Protein AF-A0A7C7KJ56-F1 (afdb_monomer)

Secondary structure (DSSP, 8-state):
-HHHHHHTT-------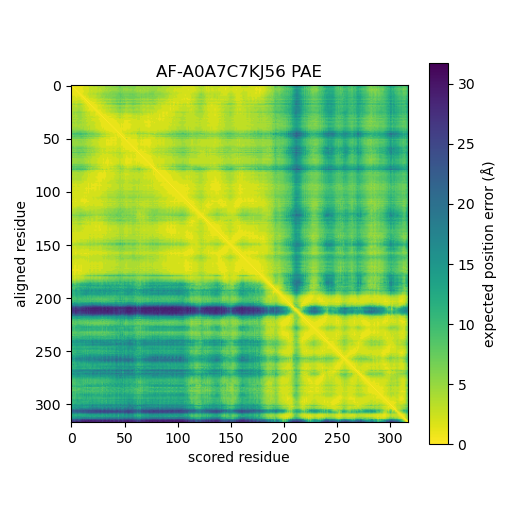-TTHHHHHTT---HHHHHHHHHHHHHHTSTT-S-S-HHHHHHTT-S-TTTHHHHHHHH--S-SS-HHHHHHHHTHHHHHHHHHHHHHHTT-S-EEEESBSSPPPPTTSPP--B-THHHHHHT--EEEEEEEEETTEEEEEEEE-STT-HHHHHHHHHHHHHT-------TTSPPPBTTBPPPPEEEEEEEEE--STT-SSPEEEEEEEEEETTTTEEEEEEEEESS-GGGEEEEEEEEE-TTS-EEEEEEEE-TT-SEEEEEEE--HHHHHHHHHT--EEEEEESS-TT-S--EE------

Sequence (317 aa):
AIEKMVELGADTITIEIPNLQNLISGSGVIGHEFKWDLIDYLAAVPDAPVSSLEEMLELGLIHEALTPGMRRRNAPESRDTDAYATALAKREPLRNAVVSVIEENQVDALIYPTMREPPSIIGQPQRGSNCSLSANTGLPALSIPAGWTGGLPIGLELLGRSLDDARLVALGYAYEQATDHRRTPVSAPPLLSGRAAKPITFTVRTTTDGAPRSTVRARARVRFTYNSLTGTLAYNIRVSGVRADDVFAIVLSTNDEEGRPYIERRLSGPSISSAQGTLTLDTDERERLESGEFYLELMTRNHPFGTGKNQVLPVRR

Mean predicted aligned error: 7.48 Å

Nearest PDB structures (foldseek):
  1o9n-assembly1_B  TM=7.339E-01  e=2.744E-04  Bradyrhizobium japonicum
  1o9q-assembly1_A  TM=7.059E-01  e=2.453E-04  Bradyrhizobium japonicum
  1ocm-assembly1_A  TM=6.980E-01  e=2.594E-04  Bradyrhizobium japonicum
  1obj-assembly1_B  TM=6.829E-01  e=5.087E-04  Bradyrhizobium japonicum
  1obl-assembly1_B  TM=6.501E-01  e=4.299E-04  Bradyrhizobium japonicum

Solvent-accessible surface area (backbone atoms only — not comparable to full-atom values): 18083 Å² total; per-residue (Å²): 99,69,70,59,44,42,75,76,70,47,87,85,80,93,83,82,67,85,66,48,70,64,36,55,58,65,22,71,53,62,57,54,45,50,40,56,56,47,28,56,51,30,73,72,38,85,87,49,95,57,62,39,63,63,55,36,56,74,71,59,74,51,59,76,92,48,38,70,60,51,51,56,26,55,61,63,91,56,78,83,39,74,68,47,55,53,12,55,64,31,23,56,61,37,29,48,54,56,51,49,55,35,58,78,67,71,52,84,58,50,76,46,55,39,43,74,45,75,89,52,60,91,94,51,80,78,60,48,70,47,62,63,56,39,66,44,41,68,30,43,66,46,76,41,67,57,30,70,56,96,93,38,79,38,40,33,24,40,37,36,53,76,87,35,54,68,58,52,51,52,54,49,46,56,53,49,76,76,47,79,48,75,74,81,53,69,65,63,65,75,61,57,92,88,33,78,76,72,65,47,72,49,72,46,63,30,52,36,81,31,61,94,94,49,91,47,49,21,35,40,41,36,41,36,38,37,28,60,68,73,32,33,42,33,40,40,41,42,49,43,55,62,59,39,86,42,29,50,31,35,32,38,26,34,58,50,99,87,65,51,76,46,78,76,42,77,74,40,55,62,48,55,42,61,46,72,53,71,43,77,45,55,71,69,56,43,52,35,32,74,73,38,54,26,25,36,31,53,20,24,75,89,35,72,83,37,79,18,76,29,68,41,53,85,72,85,126

Structure (mmCIF, N/CA/C/O backbone):
data_AF-A0A7C7KJ56-F1
#
_entry.id   AF-A0A7C7KJ56-F1
#
loop_
_atom_site.group_PDB
_atom_site.id
_atom_site.type_symbol
_atom_site.label_atom_id
_atom_site.label_alt_id
_atom_site.label_comp_id
_atom_site.label_asym_id
_atom_site.label_entity_id
_atom_site.label_seq_id
_atom_site.pdbx_PDB_ins_code
_atom_site.Cartn_x
_atom_site.Cartn_y
_atom_site.Cartn_z
_atom_site.occupancy
_atom_site.B_iso_or_equiv
_atom_site.auth_seq_id
_atom_site.auth_comp_id
_atom_site.auth_asym_id
_atom_site.auth_atom_id
_atom_site.pdbx_PDB_model_num
ATOM 1 N N . ALA A 1 1 ? -5.824 5.337 16.048 1.00 92.75 1 ALA A N 1
ATOM 2 C CA . ALA A 1 1 ? -4.591 4.592 16.382 1.00 92.75 1 ALA A CA 1
ATOM 3 C C . ALA A 1 1 ? -4.112 4.908 17.799 1.00 92.75 1 ALA A C 1
ATOM 5 O O . ALA A 1 1 ? -4.248 4.041 18.646 1.00 92.75 1 ALA A O 1
ATOM 6 N N . ILE A 1 2 ? -3.638 6.131 18.081 1.00 95.12 2 ILE A N 1
ATOM 7 C CA . ILE A 1 2 ? -3.135 6.538 19.414 1.00 95.12 2 ILE A CA 1
ATOM 8 C C . ILE A 1 2 ? -4.159 6.271 20.524 1.00 95.12 2 ILE A C 1
ATOM 10 O O . ILE A 1 2 ? -3.846 5.570 21.476 1.00 95.12 2 ILE A O 1
ATOM 14 N N . GLU A 1 3 ? -5.402 6.733 20.355 1.00 96.12 3 GLU A N 1
ATOM 15 C CA . GLU A 1 3 ? -6.494 6.476 21.312 1.00 96.12 3 GLU A CA 1
ATOM 16 C C . GLU A 1 3 ? -6.645 4.983 21.627 1.00 96.12 3 GLU A C 1
ATOM 18 O O . GLU A 1 3 ? -6.757 4.597 22.785 1.00 96.12 3 GLU A O 1
ATOM 23 N N . LYS A 1 4 ? -6.542 4.125 20.604 1.00 96.38 4 LYS A N 1
ATOM 24 C CA . LYS A 1 4 ? -6.652 2.679 20.786 1.00 96.38 4 LYS A CA 1
ATOM 25 C C . LYS A 1 4 ? -5.484 2.089 21.573 1.00 96.38 4 LYS A C 1
ATOM 27 O O . LYS A 1 4 ? -5.683 1.163 22.345 1.00 96.38 4 LYS A O 1
ATOM 32 N N . MET A 1 5 ? -4.274 2.613 21.389 1.00 96.81 5 MET A N 1
ATOM 33 C CA . MET A 1 5 ? -3.109 2.202 22.179 1.00 96.81 5 MET A CA 1
ATOM 34 C C . MET A 1 5 ? -3.277 2.603 23.649 1.00 96.81 5 MET A C 1
ATOM 36 O O . MET A 1 5 ? -2.994 1.794 24.529 1.00 96.81 5 MET A O 1
ATOM 40 N N . VAL A 1 6 ? -3.814 3.798 23.912 1.00 97.56 6 VAL A N 1
ATOM 41 C CA . VAL A 1 6 ? -4.122 4.265 25.273 1.00 97.56 6 VAL A CA 1
ATOM 42 C C . VAL A 1 6 ? -5.198 3.402 25.935 1.00 97.56 6 VAL A C 1
ATOM 44 O O . VAL A 1 6 ? -5.033 2.994 27.080 1.00 97.56 6 VAL A O 1
ATOM 47 N N . GLU A 1 7 ? -6.259 3.031 25.212 1.00 97.88 7 GLU A N 1
ATOM 48 C CA . GLU A 1 7 ? -7.274 2.083 25.707 1.00 97.88 7 GLU A CA 1
ATOM 49 C C . GLU A 1 7 ? -6.682 0.724 26.117 1.00 97.88 7 GLU A C 1
ATOM 51 O O . GLU A 1 7 ? -7.200 0.074 27.024 1.00 97.88 7 GLU A O 1
ATOM 56 N N . LEU A 1 8 ? -5.608 0.285 25.453 1.00 97.19 8 LEU A N 1
ATOM 57 C CA . LEU A 1 8 ? -4.897 -0.961 25.762 1.00 97.19 8 LEU A CA 1
ATOM 58 C C . LEU A 1 8 ? -3.889 -0.815 26.910 1.00 97.19 8 LEU A C 1
ATOM 60 O O . LEU A 1 8 ? -3.249 -1.799 27.279 1.00 97.19 8 LEU A O 1
ATOM 64 N N . GLY A 1 9 ? -3.764 0.384 27.484 1.00 97.44 9 GLY A N 1
ATOM 65 C CA . GLY A 1 9 ? -2.911 0.669 28.634 1.00 97.44 9 GLY A CA 1
ATOM 66 C C . GLY A 1 9 ? -1.545 1.261 28.295 1.00 97.44 9 GLY A C 1
ATOM 67 O O . GLY A 1 9 ? -0.679 1.267 29.164 1.00 97.44 9 GLY A O 1
ATOM 68 N N . ALA A 1 10 ? -1.322 1.736 27.065 1.00 97.31 10 ALA A N 1
ATOM 69 C CA . ALA A 1 10 ? -0.106 2.476 26.737 1.00 97.31 10 ALA A CA 1
ATOM 70 C C . ALA A 1 10 ? -0.204 3.940 27.192 1.00 97.31 10 ALA A C 1
ATOM 72 O O . ALA A 1 10 ? -1.209 4.607 26.952 1.00 97.31 10 ALA A O 1
ATOM 73 N N . ASP A 1 11 ? 0.877 4.468 27.759 1.00 97.19 11 ASP A N 1
ATOM 74 C CA . ASP A 1 11 ? 1.052 5.909 27.916 1.00 97.19 11 ASP A CA 1
ATOM 75 C C . ASP A 1 11 ? 1.567 6.524 26.610 1.00 97.19 11 ASP A C 1
ATOM 77 O O . ASP A 1 11 ? 2.312 5.899 25.850 1.00 97.19 11 ASP A O 1
ATOM 81 N N . THR A 1 12 ? 1.179 7.770 26.334 1.00 95.94 12 THR A N 1
ATOM 82 C CA . THR A 1 12 ? 1.604 8.470 25.116 1.00 95.94 12 THR A CA 1
ATOM 83 C C . THR A 1 12 ? 2.002 9.899 25.413 1.00 95.94 12 THR A C 1
ATOM 85 O O . THR A 1 12 ? 1.287 10.623 26.105 1.00 95.94 12 THR A O 1
ATOM 88 N N . ILE A 1 13 ? 3.102 10.326 24.806 1.00 97.19 13 ILE A N 1
ATOM 89 C CA . ILE A 1 13 ? 3.587 11.701 24.835 1.00 97.19 13 ILE A CA 1
ATOM 90 C C . ILE A 1 13 ? 3.910 12.149 23.411 1.00 97.19 13 ILE A C 1
ATOM 92 O O . ILE A 1 13 ? 4.221 11.337 22.540 1.00 97.19 13 ILE A O 1
ATOM 96 N N . THR A 1 14 ? 3.825 13.454 23.166 1.00 97.00 14 THR A N 1
ATOM 97 C CA . THR A 1 14 ? 4.273 14.030 21.895 1.00 97.00 14 THR A CA 1
ATOM 98 C C . THR A 1 14 ? 5.751 14.362 22.000 1.00 97.00 14 THR A C 1
ATOM 100 O O . THR A 1 14 ? 6.165 15.053 22.927 1.00 97.00 14 THR A O 1
ATOM 103 N N . ILE A 1 15 ? 6.528 13.872 21.040 1.00 95.88 15 ILE A N 1
ATOM 104 C CA . ILE A 1 15 ? 7.977 14.024 20.991 1.00 95.88 15 ILE A CA 1
ATOM 105 C C . ILE A 1 15 ? 8.353 14.813 19.739 1.00 95.88 15 ILE A C 1
ATOM 107 O O . ILE A 1 15 ? 7.905 14.497 18.636 1.00 95.88 15 ILE A O 1
ATOM 111 N N . GLU A 1 16 ? 9.233 15.795 19.906 1.00 94.81 16 GLU A N 1
ATOM 112 C CA . GLU A 1 16 ? 9.924 16.465 18.810 1.00 94.81 16 GLU A CA 1
ATOM 113 C C . GLU A 1 16 ? 11.396 16.044 18.825 1.00 94.81 16 GLU A C 1
ATOM 115 O O . GLU A 1 16 ? 12.044 16.099 19.868 1.00 94.81 16 GLU A O 1
ATOM 120 N N . ILE A 1 17 ? 11.928 15.622 17.674 1.00 95.31 17 ILE A N 1
ATOM 121 C CA . ILE A 1 17 ? 13.361 15.346 17.517 1.00 95.31 17 ILE A CA 1
ATOM 122 C C . ILE A 1 17 ? 14.001 16.581 16.873 1.00 95.31 17 ILE A C 1
ATOM 124 O O . ILE A 1 17 ? 13.761 16.840 15.685 1.00 95.31 17 ILE A O 1
ATOM 128 N N . PRO A 1 18 ? 14.819 17.351 17.611 1.00 93.38 18 PRO A N 1
ATOM 129 C CA . PRO A 1 18 ? 15.405 18.577 17.090 1.00 93.38 18 PRO A CA 1
ATOM 130 C C . PRO A 1 18 ? 16.243 18.319 15.835 1.00 93.38 18 PRO A C 1
ATOM 132 O O . PRO A 1 18 ? 17.035 17.380 15.776 1.00 93.38 18 PRO A O 1
ATOM 135 N N . ASN A 1 19 ? 16.099 19.182 14.825 1.00 93.25 19 ASN A N 1
ATOM 136 C CA . ASN A 1 19 ? 16.868 19.128 13.573 1.00 93.25 19 ASN A CA 1
ATOM 137 C C . ASN A 1 19 ? 16.775 17.800 12.792 1.00 93.25 19 ASN A C 1
ATOM 139 O O . ASN A 1 19 ? 17.609 17.558 11.914 1.00 93.25 19 ASN A O 1
ATOM 143 N N . LEU A 1 20 ? 15.758 16.965 13.045 1.00 94.56 20 LEU A N 1
ATOM 144 C CA . LEU A 1 20 ? 15.617 15.640 12.433 1.00 94.56 20 LEU A CA 1
ATOM 145 C C . LEU A 1 20 ? 15.772 15.665 10.906 1.00 94.56 20 LEU A C 1
ATOM 147 O O . LEU A 1 20 ? 16.521 14.874 10.337 1.00 94.56 20 LEU A O 1
ATOM 151 N N . GLN A 1 21 ? 15.119 16.617 10.237 1.00 92.88 21 GLN A N 1
ATOM 152 C CA . GLN A 1 21 ? 15.167 16.719 8.779 1.00 92.88 21 GLN A CA 1
ATOM 153 C C . GLN A 1 21 ? 16.589 16.964 8.249 1.00 92.88 21 GLN A C 1
ATOM 155 O O . GLN A 1 21 ? 16.968 16.404 7.220 1.00 92.88 21 GLN A O 1
ATOM 160 N N . ASN A 1 22 ? 17.389 17.768 8.952 1.00 93.56 22 ASN A N 1
ATOM 161 C CA . ASN A 1 22 ? 18.770 18.056 8.566 1.00 93.56 22 ASN A CA 1
ATOM 162 C C . ASN A 1 22 ? 19.684 16.850 8.806 1.00 93.56 22 ASN A C 1
ATOM 164 O O . ASN A 1 22 ? 20.561 16.586 7.988 1.00 93.56 22 ASN A O 1
ATOM 168 N N . LEU A 1 23 ? 19.445 16.099 9.887 1.00 93.38 23 LEU A N 1
ATOM 169 C CA . LEU A 1 23 ? 20.179 14.871 10.207 1.00 93.38 23 LEU A CA 1
ATOM 170 C C . LEU A 1 23 ? 19.887 13.747 9.197 1.00 93.38 23 LEU A C 1
ATOM 172 O O . LEU A 1 23 ? 20.792 13.021 8.784 1.00 93.38 23 LEU A O 1
ATOM 176 N N . ILE A 1 24 ? 18.636 13.623 8.740 1.00 95.44 24 ILE A N 1
ATOM 177 C CA . ILE A 1 24 ? 18.259 12.673 7.681 1.00 95.44 24 ILE A CA 1
ATOM 178 C C . ILE A 1 24 ? 18.815 13.121 6.321 1.00 95.44 24 ILE A C 1
ATOM 180 O O . ILE A 1 24 ? 19.230 12.291 5.510 1.00 95.44 24 ILE A O 1
ATOM 184 N N . SER A 1 25 ? 18.841 14.425 6.049 1.00 94.94 25 SER A N 1
ATOM 185 C CA . SER A 1 25 ? 19.253 14.950 4.749 1.00 94.94 25 SER A CA 1
ATOM 186 C C . SER A 1 25 ? 20.712 14.611 4.413 1.00 94.94 25 SER A C 1
ATOM 188 O O . SER A 1 25 ? 21.673 15.067 5.043 1.00 94.94 25 SER A O 1
ATOM 190 N N . GLY A 1 26 ? 20.884 13.816 3.356 1.00 92.94 26 GLY A N 1
ATOM 191 C CA . GLY A 1 26 ? 22.192 13.392 2.862 1.00 92.94 26 GLY A CA 1
ATOM 192 C C . GLY A 1 26 ? 22.864 12.288 3.680 1.00 92.94 26 GLY A C 1
ATOM 193 O O . GLY A 1 26 ? 24.061 12.104 3.512 1.00 92.94 26 GLY A O 1
ATOM 194 N N . SER A 1 27 ? 22.137 11.567 4.542 1.00 96.31 27 SER A N 1
ATOM 195 C CA . SER A 1 27 ? 22.646 10.344 5.194 1.00 96.31 27 SER A CA 1
ATOM 196 C C . SER A 1 27 ? 22.413 9.064 4.375 1.00 96.31 27 SER A C 1
ATOM 198 O O . SER A 1 27 ? 22.855 7.984 4.759 1.00 96.31 27 SER A O 1
ATOM 200 N N . GLY A 1 28 ? 21.715 9.170 3.238 1.00 95.56 28 GLY A N 1
ATOM 201 C CA . GLY A 1 28 ? 21.469 8.050 2.332 1.00 95.56 28 GLY A CA 1
ATOM 202 C C . GLY A 1 28 ? 22.694 7.712 1.482 1.00 95.56 28 GLY A C 1
ATOM 203 O O . GLY A 1 28 ? 23.267 8.591 0.844 1.00 95.56 28 GLY A O 1
ATOM 204 N N . VAL A 1 29 ? 23.039 6.425 1.424 1.00 95.75 29 VAL A N 1
ATOM 205 C CA . VAL A 1 29 ? 24.272 5.924 0.785 1.00 95.75 29 VAL A CA 1
ATOM 206 C C . VAL A 1 29 ? 24.045 5.090 -0.482 1.00 95.75 29 VAL A C 1
ATOM 208 O O . VAL A 1 29 ? 24.987 4.833 -1.221 1.00 95.75 29 VAL A O 1
ATOM 211 N N . ILE A 1 30 ? 22.787 4.790 -0.833 1.00 95.31 30 ILE A N 1
ATOM 212 C CA . ILE A 1 30 ? 22.417 3.985 -2.020 1.00 95.31 30 ILE A CA 1
ATOM 213 C C . ILE A 1 30 ? 23.074 4.504 -3.309 1.00 95.31 30 ILE A C 1
ATOM 215 O O . ILE A 1 30 ? 23.467 3.724 -4.169 1.00 95.31 30 ILE A O 1
ATOM 219 N N . GLY A 1 31 ? 23.171 5.828 -3.470 1.00 95.00 31 GLY A N 1
ATOM 2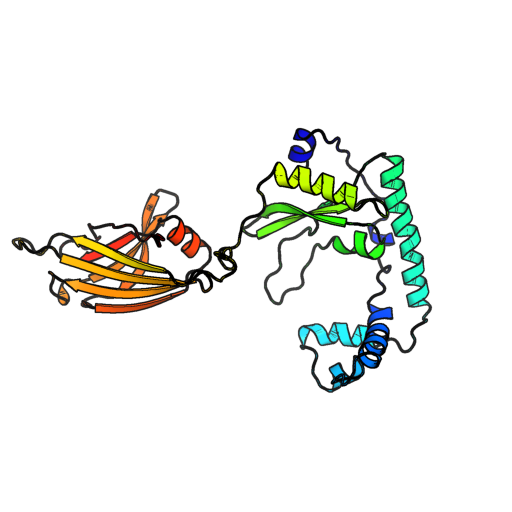20 C CA . GLY A 1 31 ? 23.792 6.443 -4.648 1.00 95.00 31 GLY A CA 1
ATOM 221 C C . GLY A 1 31 ? 25.298 6.200 -4.768 1.00 95.00 31 GLY A C 1
ATOM 222 O O . GLY A 1 31 ? 25.822 6.307 -5.871 1.00 95.00 31 GLY A O 1
ATOM 223 N N . HIS A 1 32 ? 25.961 5.880 -3.658 1.00 95.00 32 HIS A N 1
ATOM 224 C CA . HIS A 1 32 ? 27.392 5.610 -3.574 1.00 95.00 32 HIS A CA 1
ATOM 225 C C . HIS A 1 32 ? 27.694 4.111 -3.674 1.00 95.00 32 HIS A C 1
ATOM 227 O O . HIS A 1 32 ? 28.666 3.739 -4.318 1.00 95.00 32 HIS A O 1
ATOM 233 N N . GLU A 1 33 ? 26.850 3.264 -3.079 1.00 96.50 33 GLU A N 1
ATOM 234 C CA . GLU A 1 33 ? 27.108 1.825 -2.919 1.00 96.50 33 GLU A CA 1
ATOM 235 C C . GLU A 1 33 ? 26.553 0.981 -4.083 1.00 96.50 33 GLU A C 1
ATOM 237 O O . GLU A 1 33 ? 27.234 0.092 -4.589 1.00 96.50 33 GLU A O 1
ATOM 242 N N . PHE A 1 34 ? 25.355 1.307 -4.594 1.00 97.06 34 PHE A N 1
ATOM 243 C CA . PHE A 1 34 ? 24.576 0.414 -5.471 1.00 97.06 34 PHE A CA 1
ATOM 244 C C . PHE A 1 34 ? 25.327 -0.103 -6.707 1.00 97.06 34 PHE A C 1
ATOM 246 O O . PHE A 1 34 ? 25.193 -1.273 -7.056 1.00 97.06 34 PHE A O 1
ATOM 253 N N . LYS A 1 35 ? 26.099 0.755 -7.389 1.00 97.19 35 LYS A N 1
ATOM 254 C CA . LYS A 1 35 ? 26.887 0.361 -8.572 1.00 97.19 35 LYS A CA 1
ATOM 255 C C . LYS A 1 35 ? 27.853 -0.770 -8.236 1.00 97.19 35 LYS A C 1
ATOM 257 O O . LYS A 1 35 ? 27.964 -1.734 -8.987 1.00 97.19 35 LYS A O 1
ATOM 262 N N . TRP A 1 36 ? 28.557 -0.616 -7.126 1.00 97.44 36 TRP A N 1
ATOM 263 C CA . TRP A 1 36 ? 29.635 -1.496 -6.713 1.00 97.44 36 TRP A CA 1
ATOM 264 C C . TRP A 1 36 ? 29.097 -2.793 -6.126 1.00 97.44 36 TRP A C 1
ATOM 266 O O . TRP A 1 36 ? 29.550 -3.858 -6.530 1.00 97.44 36 TRP A O 1
ATOM 276 N N . ASP A 1 37 ? 28.067 -2.700 -5.284 1.00 97.38 37 ASP A N 1
ATOM 277 C CA . ASP A 1 37 ? 27.390 -3.869 -4.720 1.00 97.38 37 ASP A CA 1
ATOM 278 C C . ASP A 1 37 ? 26.786 -4.748 -5.820 1.00 97.38 37 ASP A C 1
ATOM 280 O O . ASP A 1 37 ? 26.847 -5.973 -5.746 1.00 97.38 37 ASP A O 1
ATOM 284 N N . LEU A 1 38 ? 26.227 -4.136 -6.873 1.00 97.62 38 LEU A N 1
ATOM 285 C CA . LEU A 1 38 ? 25.688 -4.877 -8.010 1.00 97.62 38 LEU A CA 1
ATOM 286 C C . LEU A 1 38 ?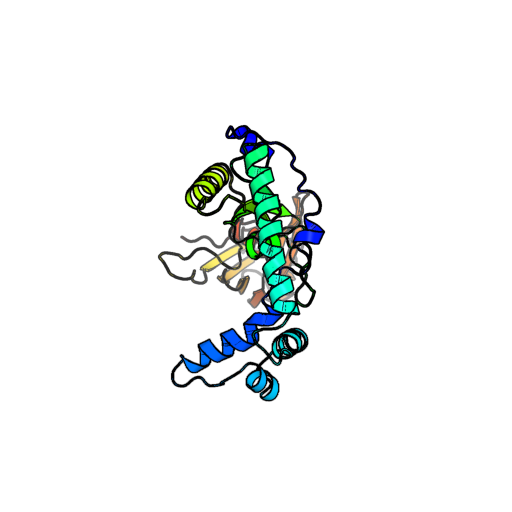 26.791 -5.581 -8.812 1.00 97.62 38 LEU A C 1
ATOM 288 O O . LEU A 1 38 ? 26.594 -6.724 -9.217 1.00 97.62 38 LEU A O 1
ATOM 292 N N . ILE A 1 39 ? 27.938 -4.928 -9.029 1.00 97.88 39 ILE A N 1
ATOM 293 C CA . ILE A 1 39 ? 29.102 -5.548 -9.684 1.00 97.88 39 ILE A CA 1
ATOM 294 C C . ILE A 1 39 ? 29.582 -6.758 -8.870 1.00 97.88 39 ILE A C 1
ATOM 296 O O . ILE A 1 39 ? 29.761 -7.838 -9.431 1.00 97.88 39 ILE A O 1
ATOM 300 N N . ASP A 1 40 ? 29.736 -6.598 -7.553 1.00 98.00 40 ASP A N 1
ATOM 301 C CA . ASP A 1 40 ? 30.198 -7.671 -6.664 1.00 98.00 40 ASP A CA 1
ATOM 302 C C . ASP A 1 40 ? 29.207 -8.838 -6.628 1.00 98.00 40 ASP A C 1
ATOM 304 O O . ASP A 1 40 ? 29.603 -10.002 -6.714 1.00 98.00 40 ASP A O 1
ATOM 308 N N . TYR A 1 41 ? 27.909 -8.532 -6.560 1.00 98.19 41 TYR A N 1
ATOM 309 C CA . TYR A 1 41 ? 26.852 -9.533 -6.619 1.00 98.19 41 TYR A CA 1
ATOM 310 C C . TYR A 1 41 ? 26.889 -10.320 -7.935 1.00 98.19 41 TYR A C 1
ATOM 312 O O . TYR A 1 41 ? 26.910 -11.548 -7.905 1.00 98.19 41 TYR A O 1
ATOM 320 N N . LEU A 1 42 ? 26.924 -9.639 -9.087 1.00 97.88 42 LEU A N 1
ATOM 321 C CA . LEU A 1 42 ? 26.895 -10.294 -10.399 1.00 97.88 42 LEU A CA 1
ATOM 322 C C . LEU A 1 42 ? 28.148 -11.140 -10.650 1.00 97.88 42 LEU A C 1
ATOM 324 O O . LEU A 1 42 ? 28.034 -12.228 -11.207 1.00 97.88 42 LEU A O 1
ATOM 328 N N . ALA A 1 43 ? 29.320 -10.703 -10.182 1.00 98.06 43 ALA A N 1
ATOM 329 C CA . ALA A 1 43 ? 30.553 -11.487 -10.273 1.00 98.06 43 ALA A CA 1
ATOM 330 C C . ALA A 1 43 ? 30.481 -12.816 -9.494 1.00 98.06 43 ALA A C 1
ATOM 332 O O . ALA A 1 43 ? 31.152 -13.783 -9.857 1.00 98.06 43 ALA A O 1
ATOM 333 N N . ALA A 1 44 ? 29.665 -12.877 -8.436 1.00 98.06 44 ALA A N 1
ATOM 334 C CA . ALA A 1 44 ? 29.443 -14.083 -7.643 1.00 98.06 44 ALA A CA 1
ATOM 335 C C . ALA A 1 44 ? 28.339 -15.002 -8.204 1.00 98.06 44 ALA A C 1
ATOM 337 O O . ALA A 1 44 ? 28.170 -16.116 -7.704 1.00 98.06 44 ALA A O 1
ATOM 338 N N . VAL A 1 45 ? 27.584 -14.564 -9.219 1.00 97.56 45 VAL A N 1
ATOM 339 C CA . VAL A 1 45 ? 26.488 -15.332 -9.828 1.00 97.56 45 VAL A CA 1
ATOM 340 C C . VAL A 1 45 ? 26.993 -16.049 -11.088 1.00 97.56 45 VAL A C 1
ATOM 342 O O . VAL A 1 45 ? 27.336 -15.389 -12.069 1.00 97.56 45 VAL A O 1
ATOM 345 N N . PRO A 1 46 ? 27.024 -17.398 -11.112 1.00 96.75 46 PRO A N 1
ATOM 346 C CA . PRO A 1 46 ? 27.367 -18.145 -12.319 1.00 96.75 46 PRO A CA 1
ATOM 347 C C . PRO A 1 46 ? 26.419 -17.813 -13.474 1.00 96.75 46 PRO A C 1
ATOM 349 O O . PRO A 1 46 ? 25.211 -17.694 -13.267 1.00 96.75 46 PRO A O 1
ATOM 352 N N . ASP A 1 47 ? 26.972 -17.691 -14.681 1.00 96.50 47 ASP A N 1
ATOM 353 C CA . ASP A 1 47 ? 26.229 -17.405 -15.915 1.00 96.50 47 ASP A CA 1
ATOM 354 C C . ASP A 1 47 ? 25.366 -16.128 -15.849 1.00 96.50 47 ASP A C 1
ATOM 356 O O . ASP A 1 47 ? 24.314 -16.038 -16.489 1.00 96.50 47 ASP A O 1
ATOM 360 N N . ALA A 1 48 ? 25.799 -15.124 -15.073 1.00 97.00 48 ALA A N 1
ATOM 361 C CA . ALA A 1 48 ? 25.130 -13.830 -15.021 1.00 97.00 48 ALA A CA 1
ATOM 362 C C . ALA A 1 48 ? 25.024 -13.220 -16.439 1.00 97.00 48 ALA A C 1
ATOM 364 O O . ALA A 1 48 ? 26.035 -13.094 -17.132 1.00 97.00 48 ALA A O 1
ATOM 365 N N . PRO A 1 49 ? 23.819 -12.820 -16.893 1.00 96.31 49 PRO A N 1
ATOM 366 C CA . PRO A 1 49 ? 23.604 -12.344 -18.263 1.00 96.31 49 PRO A CA 1
ATOM 367 C C . PRO A 1 49 ? 24.161 -10.936 -18.523 1.00 96.31 49 PRO A C 1
ATOM 369 O O . PRO A 1 49 ? 24.148 -10.484 -19.663 1.00 96.31 49 PRO A O 1
ATOM 372 N N . VAL A 1 50 ? 24.587 -10.245 -17.465 1.00 97.88 50 VAL A N 1
ATOM 373 C CA . VAL A 1 50 ? 25.236 -8.930 -17.455 1.00 97.88 50 VAL A CA 1
ATOM 374 C C . VAL A 1 50 ? 26.215 -8.879 -16.284 1.00 97.88 50 VAL A C 1
ATOM 376 O O . VAL A 1 50 ? 26.086 -9.634 -15.320 1.00 97.88 50 VAL A O 1
ATOM 379 N N . SER A 1 51 ? 27.158 -7.948 -16.345 1.00 97.56 51 SER A N 1
ATOM 380 C CA . SER A 1 51 ? 28.252 -7.782 -15.386 1.00 97.56 51 SER A CA 1
ATOM 381 C C . SER A 1 51 ? 28.185 -6.487 -14.572 1.00 97.56 51 SER A C 1
ATOM 383 O O . SER A 1 51 ? 28.872 -6.357 -13.559 1.00 97.56 51 SER A O 1
ATOM 385 N N . SER A 1 52 ? 27.383 -5.502 -14.994 1.00 97.81 52 SER A N 1
ATOM 386 C CA . SER A 1 52 ? 27.349 -4.186 -14.348 1.00 97.81 52 SER A CA 1
ATOM 387 C C . SER A 1 52 ? 26.077 -3.388 -14.640 1.00 97.81 52 SER A C 1
ATOM 389 O O . SER A 1 52 ? 25.330 -3.677 -15.575 1.00 97.81 52 SER A O 1
ATOM 391 N N . LEU A 1 53 ? 25.867 -2.319 -13.863 1.00 97.69 53 LEU A N 1
ATOM 392 C CA . LEU A 1 53 ? 24.814 -1.336 -14.131 1.00 97.69 53 LEU A CA 1
ATOM 393 C C . LEU A 1 53 ? 25.033 -0.576 -15.449 1.00 97.69 53 LEU A C 1
ATOM 395 O O . LEU A 1 53 ? 24.054 -0.221 -16.102 1.00 97.69 53 LEU A O 1
ATOM 399 N N . GLU A 1 54 ? 26.289 -0.319 -15.829 1.00 97.88 54 GLU A N 1
ATOM 400 C CA . GLU A 1 54 ? 26.628 0.330 -17.103 1.00 97.88 54 GLU A CA 1
ATOM 401 C C . GLU A 1 54 ? 26.139 -0.521 -18.275 1.00 97.88 54 GLU A C 1
ATOM 403 O O . GLU A 1 54 ? 25.355 -0.049 -19.092 1.00 97.88 54 GLU A O 1
ATOM 408 N N . GLU A 1 55 ? 26.491 -1.807 -18.290 1.00 98.31 55 GLU A N 1
ATOM 409 C CA . GLU A 1 55 ? 26.071 -2.733 -19.344 1.00 98.31 55 GLU A CA 1
ATOM 410 C C . GLU A 1 55 ? 24.539 -2.821 -19.438 1.00 98.31 55 GLU A C 1
ATOM 412 O O . GLU A 1 55 ? 23.968 -2.760 -20.526 1.00 98.31 55 GLU A O 1
ATOM 417 N N . MET A 1 56 ? 23.838 -2.873 -18.299 1.00 98.06 56 MET A N 1
ATOM 418 C CA . MET A 1 56 ? 22.370 -2.851 -18.286 1.00 98.06 56 MET A CA 1
ATOM 419 C C . MET A 1 56 ? 21.786 -1.572 -18.904 1.00 98.06 56 MET A C 1
ATOM 421 O O . MET A 1 56 ? 20.727 -1.621 -19.538 1.00 98.06 56 MET A O 1
ATOM 425 N N . LEU A 1 57 ? 22.437 -0.423 -18.698 1.00 98.00 57 LEU A N 1
ATOM 426 C CA . LEU A 1 57 ? 22.028 0.860 -19.269 1.00 98.00 57 LEU A CA 1
ATOM 427 C C . LEU A 1 57 ? 22.313 0.926 -20.774 1.00 98.00 57 LEU A C 1
ATOM 429 O O . LEU A 1 57 ? 21.472 1.441 -21.512 1.00 98.00 57 LEU A O 1
ATOM 433 N N . GLU A 1 58 ? 23.457 0.412 -21.225 1.00 97.56 58 GLU A N 1
ATOM 434 C CA . GLU A 1 58 ? 23.850 0.356 -22.639 1.00 97.56 58 GLU A CA 1
ATOM 435 C C . GLU A 1 58 ? 22.957 -0.592 -23.447 1.00 97.56 58 GLU A C 1
ATOM 437 O O . GLU A 1 58 ? 22.510 -0.246 -24.540 1.00 97.56 58 GLU A O 1
ATOM 442 N N . LEU A 1 59 ? 22.623 -1.752 -22.878 1.00 97.56 59 LEU A N 1
ATOM 443 C CA . LEU A 1 59 ? 21.733 -2.743 -23.489 1.00 97.56 59 LEU A CA 1
ATOM 444 C C . LEU A 1 59 ? 20.245 -2.357 -23.421 1.00 97.56 59 LEU A C 1
ATOM 446 O O . LEU A 1 59 ? 19.399 -3.077 -23.951 1.00 97.56 59 LEU A O 1
ATOM 450 N N . GLY A 1 60 ? 19.896 -1.246 -22.764 1.00 96.88 60 GLY A N 1
ATOM 451 C CA . GLY A 1 60 ? 18.508 -0.792 -22.650 1.00 96.88 60 GLY A CA 1
ATOM 452 C C . GLY A 1 60 ? 17.629 -1.690 -21.772 1.00 96.88 60 GLY A C 1
ATOM 453 O O . GLY A 1 60 ? 16.414 -1.727 -21.951 1.00 96.88 60 GLY A O 1
ATOM 454 N N . LEU A 1 61 ? 18.221 -2.406 -20.812 1.00 97.25 61 LEU A N 1
ATOM 455 C CA . LEU A 1 61 ? 17.507 -3.324 -19.912 1.00 97.25 61 LEU A CA 1
ATOM 456 C C . LEU A 1 61 ? 16.791 -2.601 -18.759 1.00 97.25 61 LEU A C 1
ATOM 458 O O . LEU A 1 61 ? 16.017 -3.206 -18.017 1.00 97.25 61 LEU A O 1
ATOM 462 N N . ILE A 1 62 ? 17.049 -1.303 -18.589 1.00 96.94 62 ILE A N 1
ATOM 463 C CA . ILE A 1 62 ? 16.427 -0.458 -17.569 1.00 96.94 62 ILE A CA 1
ATOM 464 C C . ILE A 1 62 ? 15.260 0.315 -18.185 1.00 96.94 62 ILE A C 1
ATOM 466 O O . ILE A 1 62 ? 15.453 1.096 -19.115 1.00 96.94 62 ILE A O 1
ATOM 470 N N . HIS A 1 63 ? 14.063 0.155 -17.612 1.00 95.19 63 HIS A N 1
ATOM 471 C CA . HIS A 1 63 ? 12.874 0.913 -18.009 1.00 95.19 63 HIS A CA 1
ATOM 472 C C . HIS A 1 63 ? 13.128 2.432 -17.959 1.00 95.19 63 HIS A C 1
ATOM 474 O O . HIS A 1 63 ? 13.693 2.932 -16.982 1.00 95.19 63 HIS A O 1
ATOM 480 N N . GLU A 1 64 ? 12.634 3.177 -18.954 1.00 94.00 64 GLU A N 1
ATOM 481 C CA . GLU A 1 64 ? 12.890 4.618 -19.150 1.00 94.00 64 GLU A CA 1
ATOM 482 C C . GLU A 1 64 ? 12.647 5.477 -17.896 1.00 94.00 64 GLU A C 1
ATOM 484 O O . GLU A 1 64 ? 13.445 6.351 -17.560 1.00 94.00 64 GLU A O 1
ATOM 489 N N . ALA A 1 65 ? 11.586 5.171 -17.143 1.00 90.69 65 ALA A N 1
ATOM 490 C CA . ALA A 1 65 ? 11.237 5.861 -15.900 1.00 90.69 65 ALA A CA 1
ATOM 491 C C . ALA A 1 65 ? 12.320 5.754 -14.804 1.00 90.69 65 ALA A C 1
ATOM 493 O O . ALA A 1 65 ? 12.415 6.621 -13.936 1.00 90.69 65 ALA A O 1
ATOM 494 N N . LEU A 1 66 ? 13.144 4.703 -14.831 1.00 93.25 66 LEU A N 1
ATOM 495 C CA . LEU A 1 66 ? 14.212 4.457 -13.858 1.00 93.25 66 LEU A CA 1
ATOM 496 C C . LEU A 1 66 ? 15.579 4.935 -14.359 1.00 93.25 66 LEU A C 1
ATOM 498 O O . LEU A 1 66 ? 16.463 5.212 -13.541 1.00 93.25 66 LEU A O 1
ATOM 502 N N . THR A 1 67 ? 15.759 5.067 -15.676 1.00 96.12 67 THR A N 1
ATOM 503 C CA . THR A 1 67 ? 17.039 5.401 -16.315 1.00 96.12 67 THR A CA 1
ATOM 504 C C . THR A 1 67 ? 17.723 6.630 -15.705 1.00 96.12 67 THR A C 1
ATOM 506 O O . THR A 1 67 ? 18.912 6.525 -15.397 1.00 96.12 67 THR A O 1
ATOM 509 N N . PRO A 1 68 ? 17.048 7.770 -15.425 1.00 95.44 68 PRO A N 1
ATOM 510 C CA . PRO A 1 68 ? 17.717 8.922 -14.815 1.00 95.44 68 PRO A CA 1
ATOM 511 C C . PRO A 1 68 ? 18.299 8.617 -13.428 1.00 95.44 68 PRO A C 1
ATOM 513 O O . PRO A 1 68 ? 19.381 9.090 -13.086 1.00 95.44 68 PRO A O 1
ATOM 516 N N . GLY A 1 69 ? 17.588 7.822 -12.620 1.00 95.31 69 GLY A N 1
ATOM 517 C CA . GLY A 1 69 ? 18.054 7.397 -11.300 1.00 95.31 69 GLY A CA 1
ATOM 518 C C . GLY A 1 69 ? 19.225 6.426 -11.390 1.00 95.31 69 GLY A C 1
ATOM 519 O O . GLY A 1 69 ? 20.206 6.587 -10.667 1.00 95.31 69 GLY A O 1
ATOM 520 N N . MET A 1 70 ? 19.153 5.467 -12.313 1.00 97.50 70 MET A N 1
ATOM 521 C CA . MET A 1 70 ? 20.214 4.481 -12.523 1.00 97.50 70 MET A CA 1
ATOM 522 C C . MET A 1 70 ? 21.488 5.112 -13.088 1.00 97.50 70 MET A C 1
ATOM 524 O O . MET A 1 70 ? 22.567 4.811 -12.59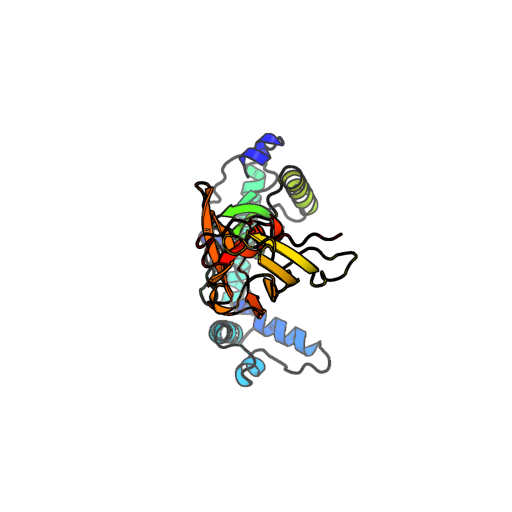1 1.00 97.50 70 MET A O 1
ATOM 528 N N . ARG A 1 71 ? 21.387 6.075 -14.016 1.00 97.56 71 ARG A N 1
ATOM 529 C CA . ARG A 1 71 ? 22.555 6.842 -14.487 1.00 97.56 71 ARG A CA 1
ATOM 530 C C . ARG A 1 71 ? 23.240 7.602 -13.354 1.00 97.56 71 ARG A C 1
ATOM 532 O O . ARG A 1 71 ? 24.459 7.563 -13.259 1.00 97.56 71 ARG A O 1
ATOM 539 N N . ARG A 1 72 ? 22.475 8.233 -12.453 1.00 96.25 72 ARG A N 1
ATOM 540 C CA . ARG A 1 72 ? 23.053 8.889 -11.264 1.00 96.25 72 ARG A CA 1
ATOM 541 C C . ARG A 1 72 ? 23.774 7.904 -10.346 1.00 96.25 72 ARG A C 1
ATOM 543 O O . ARG A 1 72 ? 24.838 8.237 -9.848 1.00 96.25 72 ARG A O 1
ATOM 550 N N . ARG A 1 73 ? 23.216 6.708 -10.134 1.00 96.50 73 ARG A N 1
ATOM 551 C CA . ARG A 1 73 ? 23.851 5.652 -9.321 1.00 96.50 73 ARG A CA 1
ATOM 552 C C . ARG A 1 73 ? 25.088 5.057 -9.988 1.00 96.50 73 ARG A C 1
ATOM 554 O O . ARG A 1 73 ? 25.967 4.579 -9.290 1.00 96.50 73 ARG A O 1
ATOM 561 N N . ASN A 1 74 ? 25.157 5.089 -11.316 1.00 97.25 74 ASN A N 1
ATOM 562 C CA . ASN A 1 74 ? 26.302 4.602 -12.075 1.00 97.25 74 ASN A CA 1
ATOM 563 C C . ASN A 1 74 ? 27.441 5.639 -12.208 1.00 97.25 74 ASN A C 1
ATOM 565 O O . ASN A 1 74 ? 28.568 5.277 -12.536 1.00 97.25 74 ASN A O 1
ATOM 569 N N . ALA A 1 75 ? 27.155 6.918 -11.948 1.00 95.12 75 ALA A N 1
ATOM 570 C CA . ALA A 1 75 ? 28.097 8.024 -12.116 1.00 95.12 75 ALA A CA 1
ATOM 571 C C . ALA A 1 75 ? 29.361 7.980 -11.228 1.00 95.12 75 ALA A C 1
ATOM 573 O O . ALA A 1 75 ? 30.389 8.457 -11.699 1.00 95.12 75 ALA A O 1
ATOM 574 N N . PRO A 1 76 ? 29.350 7.455 -9.982 1.00 93.94 76 PRO A N 1
ATOM 575 C CA . PRO A 1 76 ? 30.565 7.388 -9.173 1.00 93.94 76 PRO A CA 1
ATOM 576 C C . PRO A 1 76 ? 31.680 6.575 -9.846 1.00 93.94 76 PRO A C 1
ATOM 578 O O . PRO A 1 76 ? 31.471 5.445 -10.298 1.00 93.94 76 PRO A O 1
ATOM 581 N N . GLU A 1 77 ? 32.883 7.147 -9.873 1.00 93.75 77 GLU A N 1
ATOM 582 C CA . GLU A 1 77 ? 34.090 6.521 -10.435 1.00 93.75 77 GLU A CA 1
ATOM 583 C C . GLU A 1 77 ? 34.914 5.760 -9.382 1.00 93.75 77 GLU A C 1
ATOM 585 O O . GLU A 1 77 ? 35.748 4.932 -9.733 1.00 93.75 77 GLU A O 1
ATOM 590 N N . SER A 1 78 ? 34.643 5.991 -8.092 1.00 94.94 78 SER A N 1
ATOM 591 C CA . SER A 1 78 ? 35.279 5.311 -6.957 1.00 94.94 78 SER A CA 1
ATOM 592 C C . SER A 1 78 ? 34.239 4.838 -5.935 1.00 94.94 78 SER A C 1
ATOM 594 O O . SER A 1 78 ? 33.177 5.454 -5.796 1.00 94.94 78 SER A O 1
ATOM 596 N N . ARG A 1 79 ? 34.563 3.756 -5.212 1.00 93.00 79 ARG A N 1
ATOM 597 C CA . ARG A 1 79 ? 33.835 3.297 -4.012 1.00 93.00 79 ARG A CA 1
ATOM 598 C C . ARG A 1 79 ? 33.991 4.293 -2.872 1.00 93.00 79 ARG A C 1
ATOM 600 O O . ARG A 1 79 ? 33.014 4.727 -2.268 1.00 93.00 79 ARG A O 1
ATOM 607 N N . ASP A 1 80 ? 35.229 4.706 -2.651 1.00 93.75 80 ASP A N 1
ATOM 608 C CA . ASP A 1 80 ? 35.613 5.556 -1.540 1.00 93.75 80 ASP A CA 1
ATOM 609 C C . ASP A 1 80 ? 35.712 6.993 -2.044 1.00 93.75 80 ASP A C 1
ATOM 611 O O . ASP A 1 80 ? 36.653 7.371 -2.744 1.00 93.75 80 ASP A O 1
ATOM 615 N N . THR A 1 81 ? 34.683 7.783 -1.746 1.00 95.00 81 THR A N 1
ATOM 616 C CA . THR A 1 81 ? 34.622 9.210 -2.081 1.00 95.00 81 THR A CA 1
ATOM 617 C C . THR A 1 81 ? 34.411 10.017 -0.809 1.00 95.00 81 THR A C 1
ATOM 619 O O . THR A 1 81 ? 33.725 9.562 0.107 1.00 95.00 81 THR A O 1
ATOM 622 N N . ASP A 1 82 ? 34.917 11.249 -0.764 1.00 96.25 82 ASP A N 1
ATOM 623 C CA . ASP A 1 82 ? 34.684 12.143 0.382 1.00 96.25 82 ASP A CA 1
ATOM 624 C C . ASP A 1 82 ? 33.185 12.377 0.623 1.00 96.25 82 ASP A C 1
ATOM 626 O O . ASP A 1 82 ? 32.728 12.488 1.762 1.00 96.25 82 ASP A O 1
ATOM 630 N N . ALA A 1 83 ? 32.391 12.399 -0.454 1.00 94.81 83 ALA A N 1
ATOM 631 C CA . ALA A 1 83 ? 30.939 12.506 -0.384 1.00 94.81 83 ALA A CA 1
ATOM 632 C C . ALA A 1 83 ? 30.298 11.277 0.286 1.00 94.81 83 ALA A C 1
ATOM 634 O O . ALA A 1 83 ? 29.414 11.444 1.125 1.00 94.81 83 ALA A O 1
ATOM 635 N N . TYR A 1 84 ? 30.766 10.064 -0.033 1.00 96.44 84 TYR A N 1
ATOM 636 C CA . TYR A 1 84 ? 30.326 8.836 0.633 1.00 96.44 84 TYR A CA 1
ATOM 637 C C . TYR A 1 84 ? 30.702 8.834 2.119 1.00 96.44 84 TYR A C 1
ATOM 639 O O . TYR A 1 84 ? 29.832 8.631 2.967 1.00 96.44 84 TYR A O 1
ATOM 647 N N . ALA A 1 85 ? 31.957 9.157 2.451 1.00 97.12 85 ALA A N 1
ATOM 648 C CA . ALA A 1 85 ? 32.409 9.257 3.839 1.00 97.12 85 ALA A CA 1
ATOM 649 C C . ALA A 1 85 ? 31.591 10.295 4.632 1.00 97.12 85 ALA A C 1
ATOM 651 O O . ALA A 1 85 ? 31.165 10.034 5.757 1.00 97.12 85 ALA A O 1
ATOM 652 N N . THR A 1 86 ? 31.289 11.443 4.016 1.00 96.31 86 THR A N 1
ATOM 653 C CA . THR A 1 86 ? 30.431 12.484 4.603 1.00 96.31 86 THR A CA 1
ATOM 654 C C . THR A 1 86 ? 29.003 11.984 4.836 1.00 96.31 86 THR A C 1
ATOM 656 O O . THR A 1 86 ? 28.416 12.270 5.879 1.00 96.31 86 THR A O 1
ATOM 659 N N . ALA A 1 87 ? 28.424 11.242 3.886 1.00 96.06 87 ALA A N 1
ATOM 660 C CA . ALA A 1 87 ? 27.080 10.683 4.020 1.00 96.06 87 ALA A CA 1
ATOM 661 C C . ALA A 1 87 ? 27.007 9.633 5.140 1.00 96.06 87 ALA A C 1
ATOM 663 O O . ALA A 1 87 ? 26.089 9.675 5.962 1.00 96.06 87 ALA A O 1
ATOM 664 N N . LEU A 1 88 ? 28.001 8.744 5.229 1.00 96.56 88 LEU A N 1
ATOM 665 C CA . LEU A 1 88 ? 28.115 7.767 6.313 1.00 96.56 88 LEU A CA 1
ATOM 666 C C . LEU A 1 88 ? 28.240 8.438 7.681 1.00 96.56 88 LEU A C 1
ATOM 668 O O . LEU A 1 88 ? 27.502 8.090 8.603 1.00 96.56 88 LEU A O 1
ATOM 672 N N . ALA A 1 89 ? 29.111 9.444 7.800 1.00 96.69 89 ALA A N 1
ATOM 673 C CA . ALA A 1 89 ? 29.348 10.160 9.051 1.00 96.69 89 ALA A CA 1
ATOM 674 C C . ALA A 1 89 ? 28.091 10.864 9.600 1.00 96.69 89 ALA A C 1
ATOM 676 O O . ALA A 1 89 ? 28.019 11.150 10.791 1.00 96.69 89 ALA A O 1
ATOM 677 N N . LYS A 1 90 ? 27.069 11.117 8.767 1.00 96.25 90 LYS A N 1
ATOM 678 C CA . LYS A 1 90 ? 25.779 11.673 9.213 1.00 96.25 90 LYS A CA 1
ATOM 679 C C . LYS A 1 90 ? 24.863 10.657 9.901 1.00 96.25 90 LYS A C 1
ATOM 681 O O . LYS A 1 90 ? 23.973 11.066 10.646 1.00 96.25 90 LYS A O 1
ATOM 686 N N . ARG A 1 91 ? 25.039 9.354 9.658 1.00 97.19 91 ARG A N 1
ATOM 687 C CA . ARG A 1 91 ? 24.132 8.311 10.171 1.00 97.19 91 ARG A CA 1
ATOM 688 C C . ARG A 1 91 ? 24.252 8.131 11.681 1.00 97.19 91 ARG A C 1
ATOM 690 O O . ARG A 1 91 ? 23.237 7.933 12.341 1.00 97.19 91 ARG A O 1
ATOM 697 N N . GLU A 1 92 ? 25.458 8.250 12.233 1.00 97.00 92 GLU A N 1
ATOM 698 C CA . GLU A 1 92 ? 25.682 8.117 13.676 1.00 97.00 92 GLU A CA 1
ATOM 699 C C . GLU A 1 92 ? 25.041 9.265 14.483 1.00 97.00 92 GLU A C 1
ATOM 701 O O . GLU A 1 92 ? 24.237 8.964 15.366 1.00 97.00 92 GLU A O 1
ATOM 706 N N . PRO A 1 93 ? 25.253 10.561 14.164 1.00 97.06 93 PRO A N 1
ATOM 707 C CA . PRO A 1 93 ? 24.531 11.655 14.817 1.00 97.06 93 PRO A CA 1
ATOM 708 C C . PRO A 1 93 ? 23.008 11.538 14.700 1.00 97.06 93 PRO A C 1
ATOM 710 O O . PRO A 1 93 ? 22.298 11.788 15.672 1.00 97.06 93 PRO A O 1
ATOM 713 N N . LEU A 1 94 ? 22.499 11.125 13.532 1.00 97.94 94 LEU A N 1
ATOM 714 C CA . LEU A 1 94 ? 21.073 10.869 13.332 1.00 97.94 94 LEU A CA 1
ATOM 715 C C . LEU A 1 94 ? 20.567 9.759 14.266 1.00 97.94 94 LEU A C 1
ATOM 717 O O . LEU A 1 94 ? 19.565 9.947 14.952 1.00 97.94 94 LEU A O 1
ATOM 721 N N . ARG A 1 95 ? 21.258 8.613 14.309 1.00 98.00 95 ARG A N 1
ATOM 722 C CA . ARG A 1 95 ? 20.912 7.491 15.191 1.00 98.00 95 ARG A CA 1
ATOM 723 C C . ARG A 1 95 ? 20.934 7.916 16.655 1.00 98.00 95 ARG A C 1
ATOM 725 O O . ARG A 1 95 ? 19.980 7.629 17.371 1.00 98.00 95 ARG A O 1
ATOM 732 N N . ASN A 1 96 ? 21.980 8.620 17.079 1.00 97.62 96 ASN A N 1
ATOM 733 C CA . ASN A 1 96 ? 22.133 9.074 18.457 1.00 97.62 96 ASN A CA 1
ATOM 734 C C . ASN A 1 96 ? 21.005 10.030 18.853 1.00 97.62 96 ASN A C 1
ATOM 736 O O . ASN A 1 96 ? 20.406 9.826 19.898 1.00 97.62 96 ASN A O 1
ATOM 740 N N . ALA A 1 97 ? 20.631 10.988 17.998 1.00 97.50 97 ALA A N 1
ATOM 741 C CA . ALA A 1 97 ? 19.519 11.898 18.282 1.00 97.50 97 ALA A CA 1
ATOM 742 C C . ALA A 1 97 ? 18.187 11.160 18.515 1.00 97.50 97 ALA A C 1
ATOM 744 O O . ALA A 1 97 ? 17.437 11.509 19.422 1.00 97.50 97 ALA A O 1
ATOM 745 N N . VAL A 1 98 ? 17.898 10.122 17.722 1.00 98.00 98 VAL A N 1
ATOM 746 C CA . VAL A 1 98 ? 16.678 9.315 17.888 1.00 98.00 98 VAL A CA 1
ATOM 747 C C . VAL A 1 98 ? 16.733 8.485 19.171 1.00 98.00 98 VAL A C 1
ATOM 749 O O . VAL A 1 98 ? 15.763 8.460 19.924 1.00 98.00 98 VAL A O 1
ATOM 752 N N . VAL A 1 99 ? 17.862 7.819 19.433 1.00 97.94 99 VAL A N 1
ATOM 753 C CA . VAL A 1 99 ? 18.041 6.985 20.631 1.00 97.94 99 VAL A CA 1
ATOM 754 C C . VAL A 1 99 ? 17.972 7.828 21.903 1.00 97.94 99 VAL A C 1
ATOM 756 O O . VAL A 1 99 ? 17.234 7.460 22.812 1.00 97.94 99 VAL A O 1
ATOM 759 N N . SER A 1 100 ? 18.652 8.978 21.948 1.00 97.44 100 SER A N 1
ATOM 760 C CA . SER A 1 100 ? 18.622 9.887 23.099 1.00 97.44 100 SER A CA 1
ATOM 761 C C . SER A 1 100 ? 17.201 10.306 23.442 1.00 97.44 100 SER A C 1
ATOM 763 O O . SER A 1 100 ? 16.807 10.239 24.596 1.00 97.44 100 SER A O 1
ATOM 765 N N . VAL A 1 101 ? 16.386 10.643 22.444 1.00 97.44 101 VAL A N 1
ATOM 766 C CA . VAL A 1 101 ? 14.994 11.033 22.676 1.00 97.44 101 VAL A CA 1
ATOM 767 C C . VAL A 1 101 ? 14.149 9.873 23.214 1.00 97.44 101 VAL A C 1
ATOM 769 O O . VAL A 1 101 ? 13.313 10.093 24.091 1.00 97.44 101 VAL A O 1
ATOM 772 N N . ILE A 1 102 ? 14.367 8.642 22.738 1.00 97.56 102 ILE A N 1
ATOM 773 C CA . ILE A 1 102 ? 13.704 7.450 23.291 1.00 97.56 102 ILE A CA 1
ATOM 774 C C . ILE A 1 102 ? 14.083 7.262 24.769 1.00 97.56 102 ILE A C 1
ATOM 776 O O . ILE A 1 102 ? 13.215 7.019 25.607 1.00 97.56 102 ILE A O 1
ATOM 780 N N . GLU A 1 103 ? 15.369 7.392 25.095 1.00 96.81 103 GLU A N 1
ATOM 781 C CA . GLU A 1 103 ? 15.907 7.166 26.440 1.00 96.81 103 GLU A CA 1
ATOM 782 C C . GLU A 1 103 ? 15.520 8.267 27.435 1.00 96.81 103 GLU A C 1
ATOM 784 O O . GLU A 1 103 ? 15.031 7.963 28.522 1.00 96.81 103 GLU A O 1
ATOM 789 N N . GLU A 1 104 ? 15.685 9.536 27.061 1.00 97.50 104 GLU A N 1
ATOM 790 C CA . GLU A 1 104 ? 15.385 10.706 27.896 1.00 97.50 104 GLU A CA 1
ATOM 791 C C . GLU A 1 104 ? 13.906 10.779 28.270 1.00 97.50 104 GLU A C 1
ATOM 793 O O . GLU A 1 104 ? 13.564 11.158 29.389 1.00 97.50 104 GLU A O 1
ATOM 798 N N . ASN A 1 105 ? 13.029 10.385 27.346 1.00 97.69 105 ASN A N 1
ATOM 799 C CA . ASN A 1 105 ? 11.590 10.361 27.578 1.00 97.69 105 ASN A CA 1
ATOM 800 C C . ASN A 1 105 ? 11.086 9.018 28.121 1.00 97.69 105 ASN A C 1
ATOM 802 O O . ASN A 1 105 ? 9.892 8.875 28.372 1.00 97.69 105 ASN A O 1
ATOM 806 N N . GLN A 1 106 ? 11.981 8.040 28.295 1.00 97.38 106 GLN A N 1
ATOM 807 C CA . GLN A 1 106 ? 11.671 6.710 28.821 1.00 97.38 106 GLN A CA 1
ATOM 808 C C . GLN A 1 106 ? 10.538 5.999 28.059 1.00 97.38 106 GLN A C 1
ATOM 810 O O . GLN A 1 106 ? 9.724 5.300 28.661 1.00 97.38 106 GLN A O 1
ATOM 815 N N . VAL A 1 107 ? 10.484 6.169 26.735 1.00 97.88 107 VAL A N 1
ATOM 816 C CA . VAL A 1 107 ? 9.469 5.526 25.887 1.00 97.88 107 VAL A CA 1
ATOM 817 C C . VAL A 1 107 ? 9.965 4.195 25.328 1.00 97.88 107 VAL A C 1
ATOM 819 O O . VAL A 1 107 ? 11.159 3.980 25.122 1.00 97.88 107 VAL A O 1
ATOM 822 N N . ASP A 1 108 ? 9.034 3.285 25.055 1.00 97.69 108 ASP A N 1
ATOM 823 C CA . ASP A 1 108 ? 9.340 1.961 24.504 1.00 97.69 108 ASP A CA 1
ATOM 824 C C . ASP A 1 108 ? 9.521 1.955 22.980 1.00 97.69 108 ASP A C 1
ATOM 826 O O . ASP A 1 108 ? 10.258 1.126 22.441 1.00 97.69 108 ASP A O 1
ATOM 830 N N . ALA A 1 109 ? 8.833 2.861 22.284 1.00 97.94 109 ALA A N 1
ATOM 831 C CA . ALA A 1 109 ? 8.896 3.030 20.840 1.00 97.94 109 ALA A CA 1
ATOM 832 C C . ALA A 1 109 ? 8.436 4.441 20.447 1.00 97.94 109 ALA A C 1
ATOM 834 O O . ALA A 1 109 ? 7.611 5.051 21.128 1.00 97.94 109 ALA A O 1
ATOM 835 N N . LEU A 1 110 ? 8.927 4.935 19.312 1.00 98.19 110 LEU A N 1
ATOM 836 C CA . LEU A 1 110 ? 8.331 6.082 18.627 1.00 98.19 110 LEU A CA 1
ATOM 837 C C . LEU A 1 110 ? 7.278 5.590 17.639 1.00 98.19 110 LEU A C 1
ATOM 839 O O . LEU A 1 110 ? 7.457 4.542 17.019 1.00 98.19 110 LEU A O 1
ATOM 843 N N . ILE A 1 111 ? 6.216 6.371 17.452 1.00 97.44 111 ILE A N 1
ATOM 844 C CA . ILE A 1 111 ? 5.181 6.084 16.458 1.00 97.44 111 ILE A CA 1
ATOM 845 C C . ILE A 1 111 ? 4.984 7.269 15.518 1.00 97.44 111 ILE A C 1
ATOM 847 O O . ILE A 1 111 ? 4.964 8.421 15.946 1.00 97.44 111 ILE A O 1
ATOM 851 N N . TYR A 1 112 ? 4.838 6.994 14.227 1.00 97.25 112 TYR A N 1
ATOM 852 C CA . TYR A 1 112 ? 4.577 8.006 13.200 1.00 97.25 112 TYR A CA 1
ATOM 853 C C . TYR A 1 112 ? 3.931 7.362 11.969 1.00 97.25 112 TYR A C 1
ATOM 855 O O . TYR A 1 112 ? 4.065 6.156 11.769 1.00 97.25 112 TYR A O 1
ATOM 863 N N . PRO A 1 113 ? 3.213 8.112 11.112 1.00 96.81 113 PRO A N 1
ATOM 864 C CA . PRO A 1 113 ? 2.690 7.552 9.868 1.00 96.81 113 PRO A CA 1
ATOM 865 C C . PRO A 1 113 ? 3.831 6.990 9.012 1.00 96.81 113 PRO A C 1
ATOM 867 O O . PRO A 1 113 ? 4.811 7.696 8.776 1.00 96.81 113 PRO A O 1
ATOM 870 N N . THR A 1 114 ? 3.706 5.758 8.509 1.00 97.12 114 THR A N 1
ATOM 871 C CA . THR A 1 114 ? 4.708 5.178 7.589 1.00 97.12 114 THR A CA 1
ATOM 872 C C . THR A 1 114 ? 4.822 6.030 6.318 1.00 97.12 114 THR A C 1
ATOM 874 O O . THR A 1 114 ? 5.913 6.374 5.857 1.00 97.12 114 THR A O 1
ATOM 877 N N . MET A 1 115 ? 3.663 6.436 5.796 1.00 96.56 115 MET A N 1
ATOM 878 C CA . MET A 1 115 ? 3.501 7.384 4.699 1.00 96.56 115 MET A CA 1
ATOM 879 C C . MET A 1 115 ? 2.555 8.498 5.154 1.00 96.56 115 MET A C 1
ATOM 881 O O . MET A 1 115 ? 1.519 8.230 5.757 1.00 96.56 115 MET A O 1
ATOM 885 N N . ARG A 1 116 ? 2.901 9.752 4.859 1.00 94.81 116 ARG A N 1
ATOM 886 C CA . ARG A 1 116 ? 2.088 10.942 5.169 1.00 94.81 116 ARG A CA 1
ATOM 887 C C . ARG A 1 116 ? 0.994 11.213 4.137 1.00 94.81 116 ARG A C 1
ATOM 889 O O . ARG A 1 116 ? 0.094 11.999 4.402 1.00 94.81 116 ARG A O 1
ATOM 896 N N . GLU A 1 117 ? 1.086 10.582 2.972 1.00 94.56 117 GLU A N 1
ATOM 897 C CA . GLU A 1 117 ? 0.154 10.741 1.858 1.00 94.56 117 GLU A CA 1
ATOM 898 C C . GLU A 1 117 ? -0.295 9.357 1.357 1.00 94.56 117 GLU A C 1
ATOM 900 O O . GLU A 1 117 ? 0.497 8.408 1.428 1.00 94.56 117 GLU A O 1
ATOM 905 N N . PRO A 1 118 ? -1.533 9.223 0.844 1.00 92.06 118 PRO A N 1
ATOM 906 C CA . PRO A 1 118 ? -1.987 7.999 0.189 1.00 92.06 118 PRO A CA 1
ATOM 907 C C . PRO A 1 118 ? -1.125 7.620 -1.031 1.00 92.06 118 PRO A C 1
ATOM 909 O O . PRO A 1 118 ? -0.349 8.445 -1.530 1.00 92.06 118 PRO A O 1
ATOM 912 N N . PRO A 1 119 ? -1.262 6.382 -1.541 1.00 91.88 119 PRO A N 1
ATOM 913 C CA . PRO A 1 119 ? -0.654 5.978 -2.802 1.00 91.88 119 PRO A CA 1
ATOM 914 C C . PRO A 1 119 ? -0.938 6.961 -3.948 1.00 91.88 119 PRO A C 1
ATOM 916 O O . PRO A 1 119 ? -2.092 7.303 -4.215 1.00 91.88 119 PRO A O 1
ATOM 919 N N . SER A 1 120 ? 0.116 7.389 -4.643 1.00 92.81 120 SER A N 1
ATOM 920 C CA . SER A 1 120 ? 0.007 8.207 -5.853 1.00 92.81 120 SER A CA 1
ATOM 921 C C . SER A 1 120 ? -0.594 7.409 -7.014 1.00 92.81 120 SER A C 1
ATOM 923 O O . SER A 1 120 ? -0.460 6.187 -7.101 1.00 92.81 120 SER A O 1
ATOM 925 N N . ILE A 1 121 ? -1.208 8.119 -7.963 1.00 91.50 121 ILE A N 1
ATOM 926 C CA . ILE A 1 121 ? -1.672 7.525 -9.222 1.00 91.50 121 ILE A CA 1
ATOM 927 C C . ILE A 1 121 ? -0.472 6.935 -9.978 1.00 91.50 121 ILE A C 1
ATOM 929 O O . ILE A 1 121 ? 0.613 7.520 -9.994 1.00 91.50 121 ILE A O 1
ATOM 933 N N . ILE A 1 122 ? -0.675 5.787 -10.632 1.00 89.50 122 ILE A N 1
ATOM 934 C CA . ILE A 1 122 ? 0.352 5.116 -11.440 1.00 89.50 122 ILE A CA 1
ATOM 935 C C . ILE A 1 122 ? 0.993 6.109 -12.420 1.00 89.50 122 ILE A C 1
ATOM 937 O O . ILE A 1 122 ? 0.307 6.831 -13.141 1.00 89.50 122 ILE A O 1
ATOM 941 N N . GLY A 1 123 ? 2.327 6.130 -12.434 1.00 88.62 123 GLY A N 1
ATOM 942 C CA . GLY A 1 123 ? 3.132 7.046 -13.245 1.00 88.62 123 GLY A CA 1
ATOM 943 C C . GLY A 1 123 ? 3.508 8.353 -12.540 1.00 88.62 123 GLY A C 1
ATOM 944 O O . GLY A 1 123 ? 4.402 9.050 -13.014 1.00 88.62 123 GLY A O 1
ATOM 945 N N . GLN A 1 124 ? 2.898 8.680 -11.397 1.00 90.94 124 GLN A N 1
ATOM 946 C CA . GLN A 1 124 ? 3.285 9.836 -10.588 1.00 90.94 124 GLN A CA 1
ATOM 947 C C . GLN A 1 124 ? 4.274 9.454 -9.472 1.00 90.94 124 GLN A C 1
ATOM 949 O O . GLN A 1 124 ? 4.243 8.327 -8.972 1.00 90.94 124 GLN A O 1
ATOM 954 N N . PRO A 1 125 ? 5.142 10.383 -9.026 1.00 88.50 125 PRO A N 1
ATOM 955 C CA . PRO A 1 125 ? 6.015 10.142 -7.882 1.00 88.50 125 PRO A CA 1
ATOM 956 C C . PRO A 1 125 ? 5.223 9.930 -6.586 1.00 88.50 125 PRO A C 1
ATOM 958 O O . PRO A 1 125 ? 4.319 10.707 -6.270 1.00 88.50 125 PRO A O 1
ATOM 961 N N . GLN A 1 126 ? 5.616 8.933 -5.792 1.00 92.69 126 GLN A N 1
ATOM 962 C CA . GLN A 1 126 ? 5.127 8.781 -4.422 1.00 92.69 126 GLN A CA 1
ATOM 963 C C . GLN A 1 126 ? 5.779 9.826 -3.508 1.00 92.69 126 GLN A C 1
ATOM 965 O O . GLN A 1 126 ? 7.003 9.968 -3.491 1.00 92.69 126 GLN A O 1
ATOM 970 N N . ARG A 1 127 ? 4.966 10.537 -2.723 1.00 92.81 127 ARG A N 1
ATOM 971 C CA . ARG A 1 127 ? 5.412 11.537 -1.739 1.00 92.81 127 ARG A CA 1
ATOM 972 C C . ARG A 1 127 ? 5.089 11.098 -0.312 1.00 92.81 127 ARG A C 1
ATOM 974 O O . ARG A 1 127 ? 4.495 10.045 -0.088 1.00 92.81 127 ARG A O 1
ATOM 981 N N . GLY A 1 128 ? 5.549 11.889 0.655 1.00 93.56 128 GLY A N 1
ATOM 982 C CA . GLY A 1 128 ? 5.191 11.718 2.062 1.00 93.56 128 GLY A CA 1
ATOM 983 C C . GLY A 1 128 ? 5.882 10.566 2.798 1.00 93.56 128 GLY A C 1
ATOM 984 O O . GLY A 1 128 ? 5.465 10.258 3.906 1.00 93.56 128 GLY A O 1
ATOM 985 N N . SER A 1 129 ? 6.912 9.925 2.239 1.00 94.12 129 SER A N 1
ATOM 986 C CA . SER A 1 129 ? 7.592 8.816 2.929 1.00 94.12 129 SER A CA 1
ATOM 987 C C . SER A 1 129 ? 8.319 9.277 4.194 1.00 94.12 129 SER A C 1
ATOM 989 O O . SER A 1 129 ? 9.010 10.298 4.168 1.00 94.12 129 SER A O 1
ATOM 991 N N . ASN A 1 130 ? 8.181 8.497 5.269 1.00 95.81 130 ASN A N 1
ATOM 992 C CA . ASN A 1 130 ? 8.993 8.595 6.486 1.00 95.81 130 ASN A CA 1
ATOM 993 C C . ASN A 1 130 ? 9.998 7.428 6.620 1.00 95.81 130 ASN A C 1
ATOM 995 O O . ASN A 1 130 ? 10.777 7.394 7.568 1.00 95.81 130 ASN A O 1
ATOM 999 N N . CYS A 1 131 ? 10.051 6.511 5.644 1.00 93.69 131 CYS A N 1
ATOM 1000 C CA . CYS A 1 131 ? 10.844 5.274 5.704 1.00 93.69 131 CYS A CA 1
ATOM 1001 C C . CYS A 1 131 ? 12.367 5.501 5.738 1.00 93.69 131 CYS A C 1
ATOM 1003 O O . CYS A 1 131 ? 13.133 4.584 6.019 1.00 93.69 131 CYS A O 1
ATOM 1005 N N . SER A 1 132 ? 12.840 6.715 5.432 1.00 95.44 132 SER A N 1
ATOM 1006 C CA . SER A 1 132 ? 14.267 7.047 5.520 1.00 95.44 132 SER A CA 1
ATOM 1007 C C . SER A 1 132 ? 14.784 7.082 6.957 1.00 95.44 132 SER A C 1
ATOM 1009 O O . SER A 1 132 ? 15.984 6.914 7.153 1.00 95.44 132 SER A O 1
ATOM 1011 N N . LEU A 1 133 ? 13.919 7.304 7.953 1.00 96.50 133 LEU A N 1
ATOM 1012 C CA . LEU A 1 133 ? 14.350 7.416 9.345 1.00 96.50 133 LEU A CA 1
ATOM 1013 C C . LEU A 1 133 ? 14.924 6.091 9.860 1.00 96.50 133 LEU A C 1
ATOM 1015 O O . LEU A 1 133 ? 16.091 6.036 10.251 1.00 96.50 133 LEU A O 1
ATOM 1019 N N . SER A 1 134 ? 14.137 5.018 9.809 1.00 97.00 134 SER A N 1
ATOM 1020 C CA . SER A 1 134 ? 14.561 3.673 10.216 1.00 97.00 134 SER A CA 1
ATOM 1021 C C . SER A 1 134 ? 15.736 3.176 9.370 1.00 97.00 134 SER A C 1
ATOM 1023 O O . SER A 1 134 ? 16.767 2.774 9.910 1.00 97.00 134 SER A O 1
ATOM 1025 N N . ALA A 1 135 ? 15.649 3.325 8.045 1.00 96.56 135 ALA A N 1
ATOM 1026 C CA . ALA A 1 135 ? 16.703 2.895 7.126 1.00 96.56 135 ALA A CA 1
ATOM 1027 C C . ALA A 1 135 ? 18.061 3.573 7.399 1.00 96.56 135 ALA A C 1
ATOM 1029 O O . ALA A 1 135 ? 19.097 2.905 7.445 1.00 96.56 135 ALA A O 1
ATOM 1030 N N . ASN A 1 136 ? 18.083 4.893 7.617 1.00 97.38 136 ASN A N 1
ATOM 1031 C CA . ASN A 1 136 ? 19.342 5.624 7.772 1.00 97.38 136 ASN A CA 1
ATOM 1032 C C . ASN A 1 136 ? 19.898 5.547 9.201 1.00 97.38 136 ASN A C 1
ATOM 1034 O O . ASN A 1 136 ? 21.117 5.577 9.361 1.00 97.38 136 ASN A O 1
ATOM 1038 N N . THR A 1 137 ? 19.044 5.394 10.218 1.00 97.50 137 THR A N 1
ATOM 1039 C CA . THR A 1 137 ? 19.477 5.163 11.611 1.00 97.50 137 THR A CA 1
ATOM 1040 C C . THR A 1 137 ? 19.938 3.727 11.862 1.00 97.50 137 THR A C 1
ATOM 1042 O O . THR A 1 137 ? 20.712 3.496 12.788 1.00 97.50 137 THR A O 1
ATOM 1045 N N . GLY A 1 138 ? 19.464 2.757 11.070 1.00 97.06 138 GLY A N 1
ATOM 1046 C CA . GLY A 1 138 ? 19.687 1.330 11.324 1.00 97.06 138 GLY A CA 1
ATOM 1047 C C . GLY A 1 138 ? 18.927 0.807 12.549 1.00 97.06 138 GLY A C 1
ATOM 1048 O O . GLY A 1 138 ? 19.297 -0.222 13.113 1.00 97.06 138 GLY A O 1
ATOM 1049 N N . LEU A 1 139 ? 17.904 1.536 12.999 1.00 98.19 139 LEU A N 1
ATOM 1050 C CA . LEU A 1 139 ? 17.024 1.121 14.084 1.00 98.19 139 LEU A CA 1
ATOM 1051 C C . LEU A 1 139 ? 15.884 0.245 13.539 1.00 98.19 139 LEU A C 1
ATOM 1053 O O . LEU A 1 139 ? 15.410 0.494 12.425 1.00 98.19 139 LEU A O 1
ATOM 1057 N N . PRO A 1 140 ? 15.429 -0.765 14.299 1.00 98.31 140 PRO A N 1
ATOM 1058 C CA . PRO A 1 140 ? 14.337 -1.623 13.870 1.00 98.31 140 PRO A CA 1
ATOM 1059 C C . PRO A 1 140 ? 13.029 -0.834 13.816 1.00 98.31 140 PRO A C 1
ATOM 1061 O O . PRO A 1 140 ? 12.745 0.000 14.683 1.00 98.31 140 PRO A O 1
ATOM 1064 N N . ALA A 1 141 ? 12.228 -1.124 12.794 1.00 98.25 141 ALA A N 1
ATOM 1065 C CA . ALA A 1 141 ? 10.919 -0.527 12.599 1.00 98.25 141 ALA A CA 1
ATOM 1066 C C . ALA A 1 141 ? 9.893 -1.560 12.124 1.00 98.25 141 ALA A C 1
ATOM 1068 O O . ALA A 1 141 ? 10.228 -2.485 11.384 1.00 98.25 141 ALA A O 1
ATOM 1069 N N . LEU A 1 142 ? 8.636 -1.378 12.527 1.00 98.44 142 LEU A N 1
ATOM 1070 C CA . LEU A 1 142 ? 7.507 -2.225 12.152 1.00 98.44 142 LEU A CA 1
ATOM 1071 C C . LEU A 1 142 ? 6.328 -1.357 11.707 1.00 98.44 142 LEU A C 1
ATOM 1073 O O . LEU A 1 142 ? 5.781 -0.601 12.506 1.00 98.44 142 LEU A O 1
ATOM 1077 N N . SER A 1 143 ? 5.906 -1.489 10.449 1.00 98.00 143 SER A N 1
ATOM 1078 C CA . SER A 1 143 ? 4.673 -0.861 9.961 1.00 98.00 143 SER A CA 1
ATOM 1079 C C . SER A 1 143 ? 3.467 -1.764 10.226 1.00 98.00 143 SER A C 1
ATOM 1081 O O . SER A 1 143 ? 3.481 -2.941 9.863 1.00 98.00 143 SER A O 1
ATOM 1083 N N . ILE A 1 144 ? 2.421 -1.208 10.838 1.00 97.56 144 ILE A N 1
ATOM 1084 C CA . ILE A 1 144 ? 1.156 -1.887 11.147 1.00 97.56 144 ILE A CA 1
ATOM 1085 C C . ILE A 1 144 ? -0.037 -1.152 10.505 1.00 97.56 144 ILE A C 1
ATOM 1087 O O . ILE A 1 144 ? -0.021 0.082 10.421 1.00 97.56 144 ILE A O 1
ATOM 1091 N N . PRO A 1 145 ? -1.095 -1.858 10.051 1.00 97.38 145 PRO A N 1
ATOM 1092 C CA . PRO A 1 145 ? -2.289 -1.222 9.489 1.00 97.38 145 PRO A CA 1
ATOM 1093 C C . PRO A 1 145 ? -2.997 -0.319 10.504 1.00 97.38 145 PRO A C 1
ATOM 1095 O O . PRO A 1 145 ? -3.391 -0.769 11.574 1.00 97.38 145 PRO A O 1
ATOM 1098 N N . ALA A 1 146 ? -3.220 0.945 10.154 1.00 96.44 146 ALA A N 1
ATOM 1099 C CA . ALA A 1 146 ? -3.789 1.957 11.049 1.00 96.44 146 ALA A CA 1
ATOM 1100 C C . ALA A 1 146 ? -5.151 2.505 10.587 1.00 96.44 146 ALA A C 1
ATOM 1102 O O . ALA A 1 146 ? -5.657 3.467 11.165 1.00 96.44 146 ALA A O 1
ATOM 1103 N N . GLY A 1 147 ? -5.741 1.905 9.550 1.00 94.25 147 GLY A N 1
ATOM 1104 C CA . GLY A 1 147 ? -7.059 2.259 9.031 1.00 94.25 147 GLY A CA 1
ATOM 1105 C C . GLY A 1 147 ? -7.057 2.503 7.527 1.00 94.25 147 GLY A C 1
ATOM 1106 O O . GLY A 1 147 ? -6.242 1.936 6.797 1.00 94.25 147 GLY A O 1
ATOM 1107 N N . TRP A 1 148 ? -7.985 3.350 7.079 1.00 93.31 148 TRP A N 1
ATOM 1108 C CA . TRP A 1 148 ? -8.223 3.649 5.667 1.00 93.31 148 TRP A CA 1
ATOM 1109 C C . TRP A 1 148 ? -8.510 5.137 5.457 1.00 93.31 148 TRP A C 1
ATOM 1111 O O . TRP A 1 148 ? -9.096 5.787 6.320 1.00 93.31 148 TRP A O 1
ATOM 1121 N N . THR A 1 149 ? -8.144 5.659 4.289 1.00 90.31 149 THR A N 1
ATOM 1122 C CA . THR A 1 149 ? -8.544 6.988 3.809 1.00 90.31 149 THR A CA 1
ATOM 1123 C C . THR A 1 149 ? -8.828 6.919 2.313 1.00 90.31 149 THR A C 1
ATOM 1125 O O . THR A 1 149 ? -8.047 6.332 1.567 1.00 90.31 149 THR A O 1
ATOM 1128 N N . GLY A 1 150 ? -9.974 7.442 1.866 1.00 86.88 150 GLY A N 1
ATOM 1129 C CA . GLY A 1 150 ? -10.368 7.393 0.449 1.00 86.88 150 GLY A CA 1
ATOM 1130 C C . GLY A 1 150 ? -10.347 5.984 -0.163 1.00 86.88 150 GLY A C 1
ATOM 1131 O O . GLY A 1 150 ? -9.921 5.825 -1.301 1.00 86.88 150 GLY A O 1
ATOM 1132 N N . GLY A 1 151 ? -10.715 4.953 0.609 1.00 85.81 151 GLY A N 1
ATOM 1133 C CA . GLY A 1 151 ? -10.675 3.556 0.154 1.00 85.81 151 GLY A CA 1
ATOM 1134 C C . GLY A 1 151 ? -9.272 2.942 0.051 1.00 85.81 151 GLY A C 1
ATOM 1135 O O . GLY A 1 151 ? -9.139 1.822 -0.430 1.00 85.81 151 GLY A O 1
ATOM 1136 N N . LEU A 1 152 ? -8.225 3.623 0.536 1.00 90.38 152 LEU A N 1
ATOM 1137 C CA . LEU A 1 152 ? -6.839 3.142 0.529 1.00 90.38 152 LEU A CA 1
ATOM 1138 C C . LEU A 1 152 ? -6.318 2.899 1.957 1.00 90.38 152 LEU A C 1
ATOM 1140 O O . LEU A 1 152 ? -6.649 3.671 2.861 1.00 90.38 152 LEU A O 1
ATOM 1144 N N . PRO A 1 153 ? -5.502 1.853 2.185 1.00 93.50 153 PRO A N 1
ATOM 1145 C CA . PRO A 1 153 ? -4.988 1.537 3.512 1.00 93.50 153 PRO A CA 1
ATOM 1146 C C . PRO A 1 153 ? -3.934 2.558 3.959 1.00 93.50 153 PRO A C 1
ATOM 1148 O O . PRO A 1 153 ? -3.112 3.012 3.161 1.00 93.50 153 PRO A O 1
ATOM 1151 N N . ILE A 1 154 ? -3.924 2.869 5.255 1.00 95.19 154 ILE A N 1
ATOM 1152 C CA . ILE A 1 154 ? -2.879 3.672 5.904 1.00 95.19 154 ILE A CA 1
ATOM 1153 C C . ILE A 1 154 ? -2.117 2.828 6.928 1.00 95.19 154 ILE A C 1
ATOM 1155 O O . ILE A 1 154 ? -2.684 1.930 7.553 1.00 95.19 154 ILE A O 1
ATOM 1159 N N . GLY A 1 155 ? -0.829 3.124 7.102 1.00 96.44 155 GLY A N 1
ATOM 1160 C CA . GLY A 1 155 ? 0.059 2.433 8.037 1.00 96.44 155 GLY A CA 1
ATOM 1161 C C . GLY A 1 155 ? 0.664 3.374 9.077 1.00 96.44 155 GLY A C 1
ATOM 1162 O O . GLY A 1 155 ? 0.910 4.551 8.800 1.00 96.44 155 GLY A O 1
ATOM 1163 N N . LEU A 1 156 ? 0.920 2.834 10.264 1.00 96.94 156 LEU A N 1
ATOM 1164 C CA . LEU A 1 156 ? 1.672 3.468 11.344 1.00 96.94 156 LEU A CA 1
ATOM 1165 C C . LEU A 1 156 ? 2.979 2.692 11.535 1.00 96.94 156 LEU A C 1
ATOM 1167 O O . LEU A 1 156 ? 2.949 1.471 11.627 1.00 96.94 156 LEU A O 1
ATOM 1171 N N . GLU A 1 157 ? 4.113 3.378 11.586 1.00 98.12 157 GLU A N 1
ATOM 1172 C CA . GLU A 1 157 ? 5.421 2.785 11.865 1.00 98.12 157 GLU A CA 1
ATOM 1173 C C . GLU A 1 157 ? 5.731 2.897 13.359 1.00 98.12 157 GLU A C 1
ATOM 1175 O O . GLU A 1 157 ? 5.639 3.983 13.929 1.00 98.12 157 GLU A O 1
ATOM 1180 N N . LEU A 1 158 ? 6.085 1.770 13.976 1.00 98.44 158 LEU A N 1
ATOM 1181 C CA . LEU A 1 158 ? 6.701 1.686 15.295 1.00 98.44 158 LEU A CA 1
ATOM 1182 C C . LEU A 1 158 ? 8.219 1.639 15.101 1.00 98.44 158 LEU A C 1
ATOM 1184 O O . LEU A 1 158 ? 8.691 0.783 14.359 1.00 98.44 158 LEU A O 1
ATOM 1188 N N . LEU A 1 159 ? 8.982 2.502 15.764 1.00 98.62 159 LEU A N 1
ATOM 1189 C CA . LEU A 1 159 ? 10.448 2.530 15.718 1.00 98.62 159 LEU A CA 1
ATOM 1190 C C . LEU A 1 159 ? 11.015 2.281 17.118 1.00 98.62 159 LEU A C 1
ATOM 1192 O O . LEU A 1 159 ? 10.645 2.980 18.061 1.00 98.62 159 LEU A O 1
ATOM 1196 N N . GLY A 1 160 ? 11.916 1.309 17.242 1.00 98.19 160 GLY A N 1
ATOM 1197 C CA . GLY A 1 160 ? 12.516 0.906 18.517 1.00 98.19 160 GLY A CA 1
ATOM 1198 C C . GLY A 1 160 ? 14.007 1.219 18.620 1.00 98.19 160 GLY A C 1
ATOM 1199 O O . GLY A 1 160 ? 14.624 1.751 17.697 1.00 98.19 160 GLY A O 1
ATOM 1200 N N . ARG A 1 161 ? 14.612 0.845 19.753 1.00 97.38 161 ARG A N 1
ATOM 1201 C CA . ARG A 1 161 ? 16.076 0.832 19.914 1.00 97.38 161 ARG A CA 1
ATOM 1202 C C . ARG A 1 161 ? 16.686 -0.328 19.136 1.00 97.38 161 ARG A C 1
ATOM 1204 O O . ARG A 1 161 ? 15.991 -1.242 18.707 1.00 97.38 161 ARG A O 1
ATOM 1211 N N . SER A 1 162 ? 18.006 -0.331 18.976 1.00 97.00 162 SER A N 1
ATOM 1212 C CA . SER A 1 162 ? 18.682 -1.470 18.352 1.00 97.00 162 SER A CA 1
ATOM 1213 C C . SER A 1 162 ? 18.355 -2.780 19.067 1.00 97.00 162 SER A C 1
ATOM 1215 O O . SER A 1 162 ? 18.490 -2.861 20.284 1.00 97.00 162 SER A O 1
ATOM 1217 N N . LEU A 1 163 ? 17.983 -3.793 18.277 1.00 96.75 163 LEU A N 1
ATOM 1218 C CA . LEU A 1 163 ? 17.622 -5.143 18.724 1.00 96.75 163 LEU A CA 1
ATOM 1219 C C . LEU A 1 163 ? 16.321 -5.238 19.548 1.00 96.75 163 LEU A C 1
ATOM 1221 O O . LEU A 1 163 ? 16.042 -6.291 20.120 1.00 96.75 163 LEU A O 1
ATOM 1225 N N . ASP A 1 164 ? 15.492 -4.186 19.578 1.00 97.62 164 ASP A N 1
ATOM 1226 C CA . ASP A 1 164 ? 14.166 -4.207 20.221 1.00 97.62 164 ASP A CA 1
ATOM 1227 C C . ASP A 1 164 ? 13.067 -4.846 19.334 1.00 97.62 164 ASP A C 1
ATOM 1229 O O . ASP A 1 164 ? 11.876 -4.706 19.613 1.00 97.62 164 ASP A O 1
ATOM 1233 N N . ASP A 1 165 ? 13.429 -5.589 18.285 1.00 98.31 165 ASP A N 1
ATOM 1234 C CA . ASP A 1 165 ? 12.511 -6.232 17.334 1.00 98.31 165 ASP A CA 1
ATOM 1235 C C . ASP A 1 165 ? 11.400 -7.040 18.026 1.00 98.31 165 ASP A C 1
ATOM 1237 O O . ASP A 1 165 ? 10.223 -6.903 17.694 1.00 98.31 165 ASP A O 1
ATOM 1241 N N . ALA A 1 166 ? 11.747 -7.835 19.045 1.00 98.44 166 ALA A N 1
ATOM 1242 C CA . ALA A 1 166 ? 10.775 -8.629 19.799 1.00 98.44 166 ALA A CA 1
ATOM 1243 C C . ALA A 1 166 ? 9.741 -7.754 20.530 1.00 98.44 166 ALA A C 1
ATOM 1245 O O .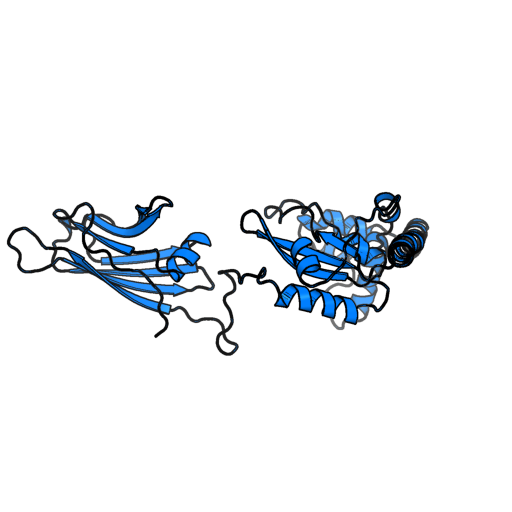 ALA A 1 166 ? 8.559 -8.103 20.579 1.00 98.44 166 ALA A O 1
ATOM 1246 N N . ARG A 1 167 ? 10.164 -6.598 21.063 1.00 98.12 167 ARG A N 1
ATOM 1247 C CA . ARG A 1 167 ? 9.259 -5.630 21.696 1.00 98.12 167 ARG A CA 1
ATOM 1248 C C . ARG A 1 167 ? 8.349 -4.993 20.650 1.00 98.12 167 ARG A C 1
ATOM 1250 O O . ARG A 1 167 ? 7.146 -4.923 20.878 1.00 98.12 167 ARG A O 1
ATOM 1257 N N . LEU A 1 168 ? 8.889 -4.581 19.501 1.00 98.50 168 LEU A N 1
ATOM 1258 C CA . LEU A 1 168 ? 8.084 -4.002 18.420 1.00 98.50 168 LEU A CA 1
ATOM 1259 C C . LEU A 1 168 ? 7.023 -4.980 17.914 1.00 98.50 168 LEU A C 1
ATOM 1261 O O . LEU A 1 168 ? 5.871 -4.589 17.745 1.00 98.50 168 LEU A O 1
ATOM 1265 N N . VAL A 1 169 ? 7.380 -6.256 17.742 1.00 98.62 169 VAL A N 1
ATOM 1266 C CA . VAL A 1 169 ? 6.426 -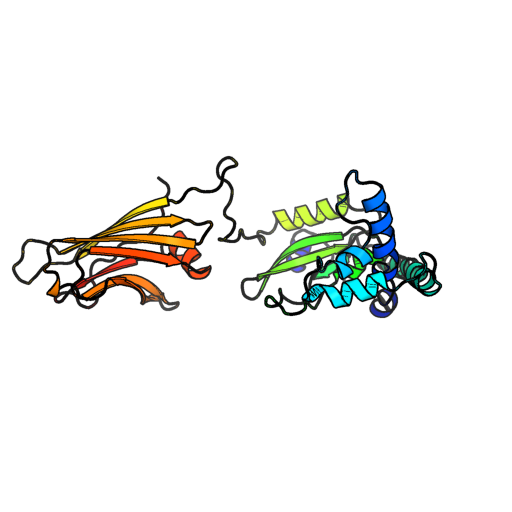7.310 17.374 1.00 98.62 169 VAL A CA 1
ATOM 1267 C C . VAL A 1 169 ? 5.351 -7.480 18.447 1.00 98.62 169 VAL A C 1
ATOM 1269 O O . VAL A 1 169 ? 4.178 -7.562 18.101 1.00 98.62 169 VAL A O 1
ATOM 1272 N N . ALA A 1 170 ? 5.706 -7.480 19.736 1.00 98.38 170 ALA A N 1
ATOM 1273 C CA . ALA A 1 170 ? 4.726 -7.586 20.818 1.00 98.38 170 ALA A CA 1
ATOM 1274 C C . ALA A 1 170 ? 3.745 -6.396 20.845 1.00 98.38 170 ALA A C 1
ATOM 1276 O O . ALA A 1 170 ? 2.536 -6.601 20.957 1.00 98.38 170 ALA A O 1
ATOM 1277 N N . LEU A 1 171 ? 4.249 -5.165 20.688 1.00 98.12 171 LEU A N 1
ATOM 1278 C CA . LEU A 1 171 ? 3.430 -3.948 20.619 1.00 98.12 171 LEU A CA 1
ATOM 1279 C C . LEU A 1 171 ? 2.515 -3.953 19.387 1.00 98.12 171 LEU A C 1
ATOM 1281 O O . LEU A 1 171 ? 1.312 -3.715 19.500 1.00 98.12 171 LEU A O 1
ATOM 1285 N N . GLY A 1 172 ? 3.076 -4.267 18.217 1.00 97.88 172 GLY A N 1
ATOM 1286 C CA . GLY A 1 172 ? 2.331 -4.371 16.966 1.00 97.88 172 GLY A CA 1
ATOM 1287 C C . GLY A 1 172 ? 1.250 -5.446 17.028 1.00 97.88 172 GLY A C 1
ATOM 1288 O O . GLY A 1 172 ? 0.125 -5.193 16.611 1.00 97.88 172 GLY A O 1
ATOM 1289 N N . TYR A 1 173 ? 1.556 -6.605 17.616 1.00 98.12 173 TYR A N 1
ATOM 1290 C CA . TYR A 1 173 ? 0.602 -7.694 17.813 1.00 98.12 173 TYR A CA 1
ATOM 1291 C C . TYR A 1 173 ? -0.542 -7.294 18.748 1.00 98.12 173 TYR A C 1
ATOM 1293 O O . TYR A 1 173 ? -1.700 -7.516 18.416 1.00 98.12 173 TYR A O 1
ATOM 1301 N N . ALA A 1 174 ? -0.253 -6.664 19.890 1.00 97.75 174 ALA A N 1
ATOM 1302 C CA . ALA A 1 174 ? -1.298 -6.202 20.804 1.00 97.75 174 ALA A CA 1
ATOM 1303 C C . ALA A 1 174 ? -2.244 -5.193 20.129 1.00 97.75 174 ALA A C 1
ATOM 1305 O O . ALA A 1 174 ? -3.463 -5.303 20.261 1.00 97.75 174 ALA A O 1
ATOM 1306 N N . TYR A 1 175 ? -1.691 -4.251 19.357 1.00 97.94 175 TYR A N 1
ATOM 1307 C CA . TYR A 1 175 ? -2.483 -3.307 18.570 1.00 97.94 175 TYR A CA 1
ATOM 1308 C C . TYR A 1 175 ? -3.300 -4.004 17.473 1.00 97.94 175 TYR A C 1
ATOM 1310 O O . TYR A 1 175 ? -4.485 -3.713 17.309 1.00 97.94 175 TYR A O 1
ATOM 1318 N N . GLU A 1 176 ? -2.689 -4.929 16.729 1.00 97.25 176 GLU A N 1
ATOM 1319 C CA . GLU A 1 176 ? -3.363 -5.693 15.679 1.00 97.25 176 GLU A CA 1
ATOM 1320 C C . GLU A 1 176 ? -4.517 -6.512 16.255 1.00 97.25 176 GLU A C 1
ATOM 1322 O O . GLU A 1 176 ? -5.613 -6.416 15.738 1.00 97.25 176 GLU A O 1
ATOM 1327 N N . GLN A 1 177 ? -4.329 -7.250 17.352 1.00 97.38 177 GLN A N 1
ATOM 1328 C CA . GLN A 1 177 ? -5.396 -8.069 17.948 1.00 97.38 177 GLN A CA 1
ATOM 1329 C C . GLN A 1 177 ? -6.557 -7.242 18.511 1.00 97.38 177 GLN A C 1
ATOM 1331 O O . GLN A 1 177 ? -7.685 -7.721 18.610 1.00 97.38 177 GLN A O 1
ATOM 1336 N N . ALA A 1 178 ? -6.286 -6.001 18.902 1.00 97.31 178 ALA A N 1
ATOM 1337 C CA . ALA A 1 178 ? -7.293 -5.080 19.403 1.00 97.31 178 ALA A CA 1
ATOM 1338 C C . ALA A 1 178 ? -7.993 -4.276 18.297 1.00 97.31 178 ALA A C 1
ATOM 1340 O O . ALA A 1 178 ? -8.930 -3.524 18.586 1.00 97.31 178 ALA A O 1
ATOM 1341 N N . THR A 1 179 ? -7.527 -4.389 17.053 1.00 95.38 179 THR A N 1
ATOM 1342 C CA . THR A 1 179 ? -8.073 -3.692 15.890 1.00 95.38 179 THR A CA 1
ATOM 1343 C C . THR A 1 179 ? -8.411 -4.686 14.781 1.00 95.38 179 THR A C 1
ATOM 1345 O O . THR A 1 179 ? -8.069 -5.855 14.835 1.00 95.38 179 THR A O 1
ATOM 1348 N N . ASP A 1 180 ? -9.134 -4.245 13.758 1.00 92.38 180 ASP A N 1
ATOM 1349 C CA . ASP A 1 180 ? -9.350 -5.050 12.546 1.00 92.38 180 ASP A CA 1
ATOM 1350 C C . ASP A 1 180 ? -9.209 -4.144 11.319 1.00 92.38 180 ASP A C 1
ATOM 1352 O O . ASP A 1 180 ? -10.088 -3.993 10.470 1.00 92.38 180 ASP A O 1
ATOM 1356 N N . HIS A 1 181 ? -8.108 -3.385 11.301 1.00 94.88 181 HIS A N 1
ATOM 1357 C CA . HIS A 1 181 ? -7.874 -2.378 10.268 1.00 94.88 181 HIS A CA 1
ATOM 1358 C C . HIS A 1 181 ? -7.510 -2.995 8.922 1.00 94.88 181 HIS A C 1
ATOM 1360 O O . HIS A 1 181 ? -7.774 -2.389 7.882 1.00 94.88 181 HIS A O 1
ATOM 1366 N N . ARG A 1 182 ? -6.898 -4.180 8.908 1.00 92.62 182 ARG A N 1
ATOM 1367 C CA . ARG A 1 182 ? -6.560 -4.862 7.662 1.00 92.62 182 ARG A CA 1
ATOM 1368 C C . ARG A 1 182 ? -7.839 -5.381 7.008 1.00 92.62 182 ARG A C 1
ATOM 1370 O O . ARG A 1 182 ? -8.552 -6.188 7.580 1.00 92.62 182 ARG A O 1
ATOM 1377 N N . ARG A 1 183 ? -8.062 -5.009 5.748 1.00 87.12 183 ARG A N 1
ATOM 1378 C CA . ARG A 1 183 ? -9.105 -5.608 4.903 1.00 87.12 183 ARG A CA 1
ATOM 1379 C C . ARG A 1 183 ? -8.457 -6.313 3.723 1.00 87.12 183 ARG A C 1
ATOM 1381 O O . ARG A 1 183 ? -7.459 -5.837 3.180 1.00 87.12 183 ARG A O 1
ATOM 1388 N N . THR A 1 184 ? -8.999 -7.467 3.351 1.00 83.62 184 THR A N 1
ATOM 1389 C CA . THR A 1 184 ? -8.520 -8.202 2.175 1.00 83.62 184 THR A CA 1
ATOM 1390 C C . THR A 1 184 ? -9.022 -7.494 0.917 1.00 83.62 184 THR A C 1
ATOM 1392 O O . THR A 1 184 ? -10.223 -7.256 0.826 1.00 83.62 184 THR A O 1
ATOM 1395 N N . PRO A 1 185 ? -8.157 -7.158 -0.056 1.00 79.44 185 PRO A N 1
ATOM 1396 C CA . PRO A 1 185 ? -8.622 -6.566 -1.302 1.00 79.44 185 PRO A CA 1
ATOM 1397 C C . PRO A 1 185 ? -9.382 -7.607 -2.133 1.00 79.44 185 PRO A C 1
ATOM 1399 O O . PRO A 1 185 ? -8.935 -8.748 -2.272 1.00 79.44 185 PRO A O 1
ATOM 1402 N N . VAL A 1 186 ? -10.487 -7.199 -2.761 1.00 74.31 186 VAL A N 1
ATOM 1403 C CA . VAL A 1 186 ? -11.304 -8.067 -3.636 1.00 74.31 186 VAL A CA 1
ATOM 1404 C C . VAL A 1 186 ? -10.523 -8.667 -4.811 1.00 74.31 186 VAL A C 1
ATOM 1406 O O . VAL A 1 186 ? -10.894 -9.711 -5.342 1.00 74.31 186 VAL A O 1
ATOM 1409 N N . SER A 1 187 ? -9.422 -8.035 -5.227 1.00 73.19 187 SER A N 1
ATOM 1410 C CA . SER A 1 187 ? -8.540 -8.521 -6.294 1.00 73.19 187 SER A CA 1
ATOM 1411 C C . SER A 1 187 ? -7.614 -9.665 -5.864 1.00 73.19 187 SER A C 1
ATOM 1413 O O . SER A 1 187 ? -7.094 -10.374 -6.724 1.00 73.19 187 SER A O 1
ATOM 1415 N N . ALA A 1 188 ? -7.424 -9.883 -4.559 1.00 80.44 188 ALA A N 1
ATOM 1416 C CA . ALA A 1 188 ? -6.616 -10.972 -4.012 1.00 80.44 188 ALA A CA 1
ATOM 1417 C C . ALA A 1 188 ? -7.387 -11.725 -2.908 1.00 80.44 188 ALA A C 1
ATOM 1419 O O . ALA A 1 188 ? -6.999 -11.679 -1.737 1.00 80.44 188 ALA A O 1
ATOM 1420 N N . PRO A 1 189 ? -8.487 -12.422 -3.262 1.00 75.94 189 PRO A N 1
ATOM 1421 C CA . PRO A 1 189 ? -9.260 -13.210 -2.311 1.00 75.94 189 PRO A CA 1
ATOM 1422 C C . PRO A 1 189 ? -8.399 -14.313 -1.675 1.00 75.94 189 PRO A C 1
ATOM 1424 O O . PRO A 1 189 ? -7.445 -14.797 -2.298 1.00 75.94 189 PRO A O 1
ATOM 1427 N N . PRO A 1 190 ? -8.748 -14.770 -0.459 1.00 78.12 190 PRO A N 1
ATOM 1428 C CA . PRO A 1 190 ? -7.986 -15.800 0.230 1.00 78.12 190 PRO A CA 1
ATOM 1429 C C . PRO A 1 190 ? -7.944 -17.104 -0.572 1.00 78.12 190 PRO A C 1
ATOM 1431 O O . PRO A 1 190 ? -8.909 -17.498 -1.240 1.00 78.12 190 PRO A O 1
ATOM 1434 N N . LEU A 1 191 ? -6.817 -17.807 -0.463 1.00 84.50 191 LEU A N 1
ATOM 1435 C CA . LEU A 1 191 ? -6.676 -19.149 -1.013 1.00 84.50 191 LEU A CA 1
ATOM 1436 C C . LEU A 1 191 ? -7.616 -20.117 -0.288 1.00 84.50 191 LEU A C 1
ATOM 1438 O O . LEU A 1 191 ? -7.707 -20.130 0.938 1.00 84.50 191 LEU A O 1
ATOM 1442 N N . LEU A 1 192 ? -8.270 -20.987 -1.051 1.00 82.06 192 LEU A N 1
ATOM 1443 C CA . LEU A 1 192 ? -9.113 -22.058 -0.531 1.00 82.06 192 LEU A CA 1
ATOM 1444 C C . LEU A 1 192 ? -8.288 -23.336 -0.503 1.00 82.06 192 LEU A C 1
ATOM 1446 O O . LEU A 1 192 ? -7.953 -23.879 -1.558 1.00 82.06 192 LEU A O 1
ATOM 1450 N N . SER A 1 193 ? -7.921 -23.792 0.695 1.00 85.69 193 SER A N 1
ATOM 1451 C CA . SER A 1 193 ? -7.070 -24.980 0.874 1.00 85.69 193 SER A CA 1
ATOM 1452 C C . SER A 1 193 ? -5.770 -24.894 0.054 1.00 85.69 193 SER A C 1
ATOM 1454 O O . SER A 1 193 ? -5.387 -25.839 -0.635 1.00 85.69 193 SER A O 1
ATOM 1456 N N . GLY A 1 194 ? -5.130 -23.719 0.070 1.00 87.00 194 GLY A N 1
ATOM 1457 C CA . GLY A 1 194 ? -3.879 -23.455 -0.652 1.00 87.00 194 GLY A CA 1
ATOM 1458 C C . GLY A 1 194 ? -4.026 -23.265 -2.166 1.00 87.00 194 GLY A C 1
ATOM 1459 O O . GLY A 1 194 ? -3.022 -23.234 -2.871 1.00 87.00 194 GLY A O 1
ATOM 1460 N N . ARG A 1 195 ? -5.251 -23.147 -2.696 1.00 85.12 195 ARG A N 1
ATOM 1461 C CA . ARG A 1 195 ? -5.505 -22.959 -4.133 1.00 85.12 195 ARG A CA 1
ATOM 1462 C C . ARG A 1 195 ? -6.314 -21.700 -4.413 1.00 85.12 195 ARG A C 1
ATOM 1464 O O . ARG A 1 195 ? -7.165 -21.301 -3.621 1.00 85.12 195 ARG A O 1
ATOM 1471 N N . ALA A 1 196 ? -6.070 -21.103 -5.575 1.00 83.25 196 ALA A N 1
ATOM 1472 C CA . ALA A 1 196 ? -6.836 -19.964 -6.062 1.00 83.25 196 ALA A CA 1
ATOM 1473 C C . ALA A 1 196 ? -8.330 -20.315 -6.189 1.00 83.25 196 ALA A C 1
ATOM 1475 O O . ALA A 1 196 ? -8.690 -21.431 -6.586 1.00 83.25 196 ALA A O 1
ATOM 1476 N N . ALA A 1 197 ? -9.201 -19.360 -5.859 1.00 82.75 197 ALA A N 1
ATOM 1477 C CA . ALA A 1 197 ? -10.640 -19.539 -5.987 1.00 82.75 197 ALA A CA 1
ATOM 1478 C C . ALA A 1 197 ? -11.015 -19.808 -7.455 1.00 82.75 197 ALA A C 1
ATOM 1480 O O . ALA A 1 197 ? -10.670 -19.041 -8.353 1.00 82.75 197 ALA A O 1
ATOM 1481 N N . LYS A 1 198 ? -11.728 -20.912 -7.706 1.00 88.44 198 LYS A N 1
ATOM 1482 C CA . LYS A 1 198 ? -12.265 -21.206 -9.040 1.00 88.44 198 LYS A CA 1
ATOM 1483 C C . LYS A 1 198 ? -13.471 -20.307 -9.332 1.00 88.44 198 LYS A C 1
ATOM 1485 O O . LYS A 1 198 ? -14.208 -19.988 -8.396 1.00 88.44 198 LYS A O 1
ATOM 1490 N N . PRO A 1 199 ? -13.725 -19.967 -10.610 1.00 92.38 199 PRO A N 1
ATOM 1491 C CA . PRO A 1 199 ? -14.932 -19.248 -10.984 1.00 92.38 199 PRO A CA 1
ATOM 1492 C C . PRO A 1 199 ? -16.199 -19.959 -10.495 1.00 92.38 199 PRO A C 1
ATOM 1494 O O . PRO A 1 199 ? -16.346 -21.174 -10.653 1.00 92.38 199 PRO A O 1
ATOM 1497 N N . ILE A 1 200 ? -17.122 -19.197 -9.916 1.00 92.75 200 ILE A N 1
ATOM 1498 C CA . ILE A 1 200 ? -18.387 -19.693 -9.372 1.00 92.75 200 ILE A CA 1
ATOM 1499 C C . ILE A 1 200 ? -19.450 -19.569 -10.455 1.00 92.75 200 ILE A C 1
ATOM 1501 O O . ILE A 1 200 ? -19.664 -18.496 -11.013 1.00 92.75 200 ILE A O 1
ATOM 1505 N N . THR A 1 201 ? -20.140 -20.670 -10.746 1.00 96.00 201 THR A N 1
ATOM 1506 C CA . THR A 1 201 ? -21.273 -20.670 -11.674 1.00 96.00 201 THR A CA 1
ATOM 1507 C C . THR A 1 201 ? -22.582 -20.778 -10.909 1.00 96.00 201 THR A C 1
ATOM 1509 O O . THR A 1 201 ? -22.777 -21.726 -10.152 1.00 96.00 201 THR A O 1
ATOM 1512 N N . PHE A 1 202 ? -23.515 -19.869 -11.168 1.00 95.75 202 PHE A N 1
ATOM 1513 C CA . PHE A 1 202 ? -24.838 -19.873 -10.548 1.00 95.75 202 PHE A CA 1
ATOM 1514 C C . PHE A 1 202 ? -25.915 -19.462 -11.556 1.00 95.75 202 PHE A C 1
ATOM 1516 O O . PHE A 1 202 ? -25.633 -19.050 -12.680 1.00 95.75 202 PHE A O 1
ATOM 1523 N N . THR A 1 203 ? -27.185 -19.682 -11.221 1.00 96.44 203 THR A N 1
ATOM 1524 C CA . THR A 1 203 ? -28.306 -19.345 -12.106 1.00 96.44 203 THR A CA 1
ATOM 1525 C C . THR A 1 203 ? -29.354 -18.576 -11.336 1.00 96.44 203 THR A C 1
ATOM 1527 O O . THR A 1 203 ? -29.939 -19.114 -10.398 1.00 96.44 203 THR A O 1
ATOM 1530 N N . VAL A 1 204 ? -29.660 -17.378 -11.816 1.00 95.62 204 VAL A N 1
ATOM 1531 C CA . VAL A 1 204 ? -30.746 -16.547 -11.305 1.00 95.62 204 VAL A CA 1
ATOM 1532 C C . VAL A 1 204 ? -31.923 -16.659 -12.264 1.00 95.62 204 VAL A C 1
ATOM 1534 O O . VAL A 1 204 ? -31.759 -16.769 -13.485 1.00 95.62 204 VAL A O 1
ATOM 1537 N N . ARG A 1 205 ? -33.130 -16.713 -11.709 1.00 94.38 205 ARG A N 1
ATOM 1538 C CA . ARG A 1 205 ? -34.370 -16.741 -12.481 1.00 94.38 205 ARG A CA 1
ATOM 1539 C C . ARG A 1 205 ? -35.251 -15.620 -11.992 1.00 94.38 205 ARG A C 1
ATOM 1541 O O . ARG A 1 205 ? -35.377 -15.448 -10.791 1.00 94.38 205 ARG A O 1
ATOM 1548 N N . THR A 1 206 ? -35.881 -14.922 -12.919 1.00 91.31 206 THR A N 1
ATOM 1549 C CA . THR A 1 206 ? -36.933 -13.970 -12.594 1.00 91.31 206 THR A CA 1
ATOM 1550 C C . THR A 1 206 ? -38.149 -14.210 -13.473 1.00 91.31 206 THR A C 1
ATOM 1552 O O . THR A 1 206 ? -38.032 -14.694 -14.605 1.00 91.31 206 THR A O 1
ATOM 1555 N N . THR A 1 207 ? -39.327 -13.934 -12.926 1.00 88.75 207 THR A N 1
ATOM 1556 C CA . THR A 1 207 ? -40.601 -14.104 -13.616 1.00 88.75 207 THR A CA 1
ATOM 1557 C C . THR A 1 207 ? -41.435 -12.849 -13.477 1.00 88.75 207 THR A C 1
ATOM 1559 O O . THR A 1 207 ? -41.472 -12.255 -12.405 1.00 88.75 207 THR A O 1
ATOM 1562 N N . THR A 1 208 ? -42.137 -12.498 -14.541 1.00 84.44 208 THR A N 1
ATOM 1563 C CA . THR A 1 208 ? -43.119 -11.417 -14.564 1.00 84.44 208 THR A CA 1
ATOM 1564 C C . THR A 1 208 ? -44.391 -11.937 -15.228 1.00 84.44 208 THR A C 1
ATOM 1566 O O . THR A 1 208 ? -44.350 -12.955 -15.936 1.00 84.44 208 THR A O 1
ATOM 1569 N N . ASP A 1 209 ? -45.532 -11.315 -14.949 1.00 75.00 209 ASP A N 1
ATOM 1570 C CA . ASP A 1 209 ? -46.777 -11.755 -15.562 1.00 75.00 209 ASP A CA 1
ATOM 1571 C C . ASP A 1 209 ? -46.717 -11.558 -17.085 1.00 75.00 209 ASP A C 1
ATOM 1573 O O . ASP A 1 209 ? -45.978 -10.731 -17.627 1.00 75.00 209 ASP A O 1
ATOM 1577 N N . GLY A 1 210 ? -47.406 -12.450 -17.796 1.00 63.22 210 GLY A N 1
ATOM 1578 C CA . GLY A 1 210 ? -47.418 -12.459 -19.254 1.00 63.22 210 GLY A CA 1
ATOM 1579 C C . GLY A 1 210 ? -48.310 -11.363 -19.838 1.00 63.22 210 GLY A C 1
ATOM 1580 O O . GLY A 1 210 ? -48.755 -10.445 -19.154 1.00 63.22 210 GLY A O 1
ATOM 1581 N N . ALA A 1 211 ? -48.612 -11.479 -21.133 1.00 63.66 211 ALA A N 1
ATOM 1582 C CA . ALA A 1 211 ? -49.624 -10.638 -21.771 1.00 63.66 211 ALA A CA 1
ATOM 1583 C C . ALA A 1 211 ? -50.980 -10.707 -21.042 1.00 63.66 211 ALA A C 1
ATOM 1585 O O . ALA A 1 211 ? -51.321 -11.771 -20.514 1.00 63.66 211 ALA A O 1
ATOM 1586 N N . PRO A 1 212 ? -51.786 -9.626 -21.042 1.00 57.75 212 PRO A N 1
ATOM 1587 C CA . PRO A 1 212 ? -53.146 -9.669 -20.514 1.00 57.75 212 PRO A CA 1
ATOM 1588 C C . PRO A 1 212 ? -53.906 -10.853 -21.131 1.00 57.75 212 PRO A C 1
ATOM 1590 O O . PRO A 1 212 ? -53.955 -10.974 -22.354 1.00 57.75 212 PRO A O 1
ATOM 1593 N N . ARG A 1 213 ? -54.489 -11.721 -20.286 1.00 60.66 213 ARG A N 1
ATOM 1594 C CA . ARG A 1 213 ? -55.164 -12.998 -20.638 1.00 60.66 213 ARG A CA 1
ATOM 1595 C C . ARG A 1 213 ? -54.260 -14.210 -20.936 1.00 60.66 213 ARG A C 1
ATOM 1597 O O . ARG A 1 213 ? -54.785 -15.278 -21.237 1.00 60.66 213 ARG A O 1
ATOM 1604 N N . SER A 1 214 ? -52.937 -14.098 -20.806 1.00 63.91 214 SER A N 1
ATOM 1605 C CA . SER A 1 214 ? -52.019 -15.247 -20.842 1.00 63.91 214 SER A CA 1
ATOM 1606 C C . SER A 1 214 ? -51.944 -15.931 -19.475 1.00 63.91 214 SER A C 1
ATOM 1608 O O . SER A 1 214 ? -51.681 -15.281 -18.466 1.00 63.91 214 SER A O 1
ATOM 1610 N N . THR A 1 215 ? -52.088 -17.258 -19.434 1.00 67.00 215 THR A N 1
ATOM 1611 C CA . THR A 1 215 ? -51.752 -18.073 -18.248 1.00 67.00 215 THR A CA 1
ATOM 1612 C C . THR A 1 215 ? -50.248 -18.357 -18.141 1.00 67.00 215 THR A C 1
ATOM 1614 O O . THR A 1 215 ? -49.768 -18.846 -17.117 1.00 67.00 215 THR A O 1
ATOM 1617 N N . VAL A 1 216 ? -49.480 -18.042 -19.190 1.00 76.69 216 VAL A N 1
ATOM 1618 C CA . VAL A 1 216 ? -48.030 -18.238 -19.256 1.00 76.69 216 VAL A CA 1
ATOM 1619 C C . VAL A 1 216 ? -47.325 -16.977 -18.764 1.00 76.69 216 VAL A C 1
ATOM 1621 O O . VAL A 1 216 ? -47.463 -15.910 -19.362 1.00 76.69 216 VAL A O 1
ATOM 1624 N N . ARG A 1 217 ? -46.543 -17.120 -17.688 1.00 83.62 217 ARG A N 1
ATOM 1625 C CA . ARG A 1 217 ? -45.646 -16.073 -17.177 1.00 83.62 217 ARG A CA 1
ATOM 1626 C C . ARG A 1 217 ? -44.394 -15.955 -18.036 1.00 83.62 217 ARG A C 1
ATOM 1628 O O . ARG A 1 217 ? -43.797 -16.976 -18.391 1.00 83.62 217 ARG A O 1
ATOM 1635 N N . ALA A 1 218 ? -43.956 -14.725 -18.277 1.00 88.62 218 ALA A N 1
ATOM 1636 C CA . ALA A 1 218 ? -42.663 -14.455 -18.880 1.00 88.62 218 ALA A CA 1
ATOM 1637 C C . ALA A 1 218 ? -41.551 -14.793 -17.876 1.00 88.62 218 ALA A C 1
ATOM 1639 O O . ALA A 1 218 ? -41.654 -14.493 -16.683 1.00 88.62 218 ALA A O 1
ATOM 1640 N N . ARG A 1 219 ? -40.490 -15.456 -18.336 1.00 91.12 219 ARG A N 1
ATOM 1641 C CA . ARG A 1 219 ? -39.390 -15.929 -17.485 1.00 91.12 219 ARG A CA 1
ATOM 1642 C C . ARG A 1 219 ? -38.055 -15.598 -18.118 1.00 91.12 219 ARG A C 1
ATOM 1644 O O . ARG A 1 219 ? -37.828 -15.960 -19.270 1.00 91.12 219 ARG A O 1
ATOM 1651 N N . ALA A 1 220 ? -37.154 -15.021 -17.335 1.00 93.31 220 ALA A N 1
ATOM 1652 C CA . ALA A 1 220 ? -35.744 -14.904 -17.670 1.00 93.31 220 ALA A CA 1
ATOM 1653 C C . ALA A 1 220 ? -34.936 -15.867 -16.799 1.00 93.31 220 ALA A C 1
ATOM 1655 O O . ALA A 1 220 ? -35.078 -15.897 -15.576 1.00 93.31 220 ALA A O 1
ATOM 1656 N N . ARG A 1 221 ? -34.077 -16.661 -17.435 1.00 95.62 221 ARG A N 1
ATOM 1657 C CA . ARG A 1 221 ? -33.066 -17.489 -16.782 1.00 95.62 221 ARG A CA 1
ATOM 1658 C C . ARG A 1 221 ? -31.700 -16.986 -17.214 1.00 95.62 221 ARG A C 1
ATOM 1660 O O . ARG A 1 221 ? -31.391 -17.032 -18.403 1.00 95.62 221 ARG A O 1
ATOM 1667 N N . VAL A 1 222 ? -30.881 -16.580 -16.251 1.00 96.69 222 VAL A N 1
ATOM 1668 C CA . VAL A 1 222 ? -29.517 -16.119 -16.509 1.00 96.69 222 VAL A CA 1
ATOM 1669 C C . VAL A 1 222 ? -28.542 -16.999 -15.750 1.00 96.69 222 VAL A C 1
ATOM 1671 O O . VAL A 1 222 ? -28.633 -17.140 -14.531 1.00 96.69 222 VAL A O 1
ATOM 1674 N N . ARG A 1 223 ? -27.640 -17.649 -16.486 1.00 97.81 223 ARG A N 1
ATOM 1675 C CA . ARG A 1 223 ? -26.506 -18.378 -15.917 1.00 97.81 223 ARG A CA 1
ATOM 1676 C C . ARG A 1 223 ? -25.325 -17.422 -15.857 1.00 97.81 223 ARG A C 1
ATOM 1678 O O . ARG A 1 223 ? -24.893 -16.959 -16.906 1.00 97.81 223 ARG A O 1
ATOM 1685 N N . PHE A 1 224 ? -24.819 -17.178 -14.659 1.00 97.81 224 PHE A N 1
ATOM 1686 C CA . PHE A 1 224 ? -23.634 -16.371 -14.413 1.00 97.81 224 PHE A CA 1
ATOM 1687 C C . PHE A 1 224 ? -22.429 -17.264 -14.128 1.00 97.81 224 PHE A C 1
ATOM 1689 O O . PHE A 1 224 ? -22.578 -18.317 -13.504 1.00 97.81 224 PHE A O 1
ATOM 1696 N N . THR A 1 225 ? -21.251 -16.816 -14.550 1.00 97.38 225 THR A N 1
ATOM 1697 C CA . THR A 1 225 ? -19.950 -17.352 -14.149 1.00 97.38 225 THR A CA 1
ATOM 1698 C C . THR A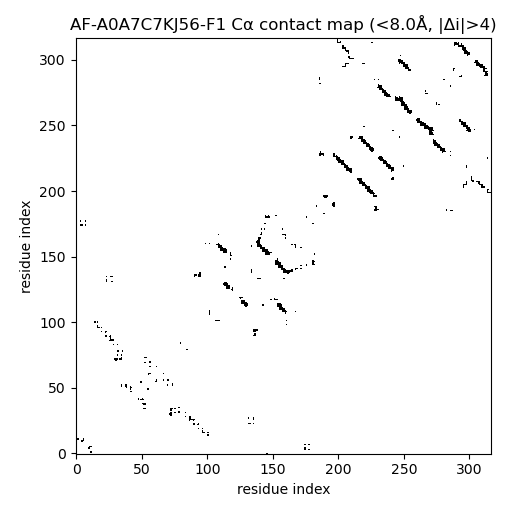 1 225 ? -19.102 -16.186 -13.656 1.00 97.38 225 THR A C 1
ATOM 1700 O O . THR A 1 225 ? -18.660 -15.365 -14.457 1.00 97.38 225 THR A O 1
ATOM 1703 N N . TYR A 1 226 ? -18.897 -16.109 -12.343 1.00 94.94 226 TYR A N 1
ATOM 1704 C CA . TYR A 1 226 ? -18.132 -15.054 -11.687 1.00 94.94 226 TYR A CA 1
ATOM 1705 C C . TYR A 1 226 ? -16.718 -15.530 -11.354 1.00 94.94 226 TYR A C 1
ATOM 1707 O O . TYR A 1 226 ? -16.547 -16.566 -10.712 1.00 94.94 226 TYR A O 1
ATOM 1715 N N . ASN A 1 227 ? -15.705 -14.779 -11.777 1.00 92.12 227 ASN A N 1
ATOM 1716 C CA . ASN A 1 227 ? -14.306 -15.000 -11.439 1.00 92.12 227 ASN A CA 1
ATOM 1717 C C . ASN A 1 227 ? -13.801 -13.841 -10.568 1.00 92.12 227 ASN A C 1
ATOM 1719 O O . ASN A 1 227 ? -13.439 -12.791 -11.098 1.00 92.12 227 ASN A O 1
ATOM 1723 N N . SER A 1 228 ? -13.731 -14.056 -9.252 1.00 86.94 228 SER A N 1
ATOM 1724 C CA . SER A 1 228 ? -13.337 -13.030 -8.275 1.00 86.94 228 SER A CA 1
ATOM 1725 C C . SER A 1 228 ? -11.914 -12.499 -8.473 1.00 86.94 228 SER A C 1
ATOM 1727 O O . SER A 1 228 ? -11.669 -11.318 -8.259 1.00 86.94 228 SER A O 1
ATOM 1729 N N . LEU A 1 229 ? -10.990 -13.322 -8.985 1.00 86.06 229 LEU A N 1
ATOM 1730 C CA . LEU A 1 229 ? -9.601 -12.910 -9.243 1.00 86.06 229 LEU A CA 1
ATOM 1731 C C . LEU A 1 229 ? -9.510 -11.840 -10.336 1.00 86.06 229 LEU A C 1
ATOM 1733 O O . LEU A 1 229 ? -8.684 -10.937 -10.278 1.00 86.06 229 LEU A O 1
ATOM 1737 N N . THR A 1 230 ? -10.369 -11.949 -11.348 1.00 89.12 230 THR A N 1
ATOM 1738 C CA . THR A 1 230 ? -10.365 -11.040 -12.508 1.00 89.12 230 THR A CA 1
ATOM 1739 C C . THR A 1 230 ? -11.491 -10.010 -12.452 1.00 89.12 230 THR A C 1
ATOM 1741 O O . THR A 1 230 ? -11.511 -9.097 -13.268 1.00 89.12 230 THR A O 1
ATOM 1744 N N . GLY A 1 231 ? -12.449 -10.161 -11.529 1.00 90.75 231 GLY A N 1
ATOM 1745 C CA . GLY A 1 231 ? -13.698 -9.390 -11.507 1.00 90.75 231 GLY A CA 1
ATOM 1746 C C . GLY A 1 231 ? -14.628 -9.671 -12.673 1.00 90.75 231 GLY A C 1
ATOM 1747 O O . GLY A 1 231 ? -15.505 -8.868 -12.967 1.00 90.75 231 GLY A O 1
ATOM 1748 N N . THR A 1 232 ? -14.416 -10.770 -13.391 1.00 95.00 232 THR A N 1
ATOM 1749 C CA . THR A 1 232 ? -15.177 -11.052 -14.603 1.00 95.00 232 THR A CA 1
ATOM 1750 C C . THR A 1 232 ? -16.497 -11.727 -14.250 1.00 95.00 232 THR A C 1
ATOM 1752 O O . THR A 1 232 ? -16.499 -12.777 -13.605 1.00 95.00 232 THR A O 1
ATOM 1755 N N . LEU A 1 233 ? -17.616 -11.174 -14.717 1.00 97.06 233 LEU A N 1
ATOM 1756 C CA . LEU A 1 233 ? -18.953 -11.757 -14.613 1.00 97.06 233 LEU A CA 1
ATOM 1757 C C . LEU A 1 233 ? -19.479 -12.085 -16.016 1.00 97.06 233 LEU A C 1
ATOM 1759 O O . LEU A 1 233 ? -20.070 -11.247 -16.700 1.00 97.06 233 LEU A O 1
ATOM 1763 N N . ALA A 1 234 ? -19.254 -13.321 -16.458 1.00 98.00 234 ALA A N 1
ATOM 1764 C CA . ALA A 1 234 ? -19.823 -13.824 -17.705 1.00 98.00 234 ALA A CA 1
ATOM 1765 C C . ALA A 1 234 ? -21.284 -14.236 -17.494 1.00 98.00 234 ALA A C 1
ATOM 1767 O O . ALA A 1 234 ? -21.635 -14.773 -16.442 1.00 98.00 234 ALA A O 1
ATOM 1768 N N . TYR A 1 235 ? -22.136 -14.025 -18.494 1.00 98.06 235 TYR A N 1
ATOM 1769 C CA . TYR A 1 235 ? -23.557 -14.347 -18.419 1.00 98.06 235 TYR A CA 1
ATOM 1770 C C . TYR A 1 235 ? -24.085 -14.981 -19.708 1.00 98.06 235 TYR A C 1
ATOM 1772 O O . TYR A 1 235 ? -23.648 -14.670 -20.814 1.00 98.06 235 TYR A O 1
ATOM 1780 N N . ASN A 1 236 ? -25.072 -15.865 -19.560 1.00 98.00 236 ASN A N 1
ATOM 1781 C CA . ASN A 1 236 ? -25.853 -16.429 -20.657 1.00 98.00 236 ASN A CA 1
ATOM 1782 C C . ASN A 1 236 ? -27.343 -16.377 -20.307 1.00 98.00 236 ASN A C 1
ATOM 1784 O O . ASN A 1 236 ? -27.768 -16.878 -19.263 1.00 98.00 236 ASN A O 1
ATOM 1788 N N . ILE A 1 237 ? -28.120 -15.757 -21.185 1.00 96.62 237 ILE A N 1
ATOM 1789 C CA . ILE A 1 237 ? -29.517 -15.391 -20.992 1.00 96.62 237 ILE A CA 1
ATOM 1790 C C . ILE A 1 237 ? -30.410 -16.269 -21.858 1.00 96.62 237 ILE A C 1
ATOM 1792 O O . ILE A 1 237 ? -30.164 -16.445 -23.051 1.00 96.62 237 ILE A O 1
ATOM 1796 N N . ARG A 1 238 ? -31.522 -16.723 -21.275 1.00 96.38 238 ARG A N 1
ATOM 1797 C CA . ARG A 1 238 ? -32.679 -17.235 -22.014 1.00 96.38 238 ARG A CA 1
ATOM 1798 C C . ARG A 1 238 ? -33.971 -16.654 -21.462 1.00 96.38 238 ARG A C 1
ATOM 1800 O O . ARG A 1 238 ? -34.237 -16.765 -20.265 1.00 96.38 238 ARG A O 1
ATOM 1807 N N . VAL A 1 239 ? -34.786 -16.101 -22.350 1.00 94.06 239 VAL A N 1
ATOM 1808 C CA . VAL A 1 239 ? -36.137 -15.614 -22.073 1.00 94.06 239 VAL A CA 1
ATOM 1809 C C . VAL A 1 239 ? -37.153 -16.551 -22.714 1.00 94.06 239 VAL A C 1
ATOM 1811 O O . VAL A 1 239 ? -36.947 -17.059 -23.812 1.00 94.06 239 VAL A O 1
ATOM 1814 N N . SER A 1 240 ? -38.246 -16.814 -22.006 1.00 92.94 240 SER A N 1
ATOM 1815 C CA . SER A 1 240 ? -39.333 -17.685 -22.461 1.00 92.94 240 SER A CA 1
ATOM 1816 C C . SER A 1 240 ? -40.679 -17.190 -21.937 1.00 92.94 240 SER A C 1
ATOM 1818 O O . SER A 1 240 ? -40.724 -16.427 -20.974 1.00 92.94 240 SER A O 1
ATOM 1820 N N . GLY A 1 241 ? -41.780 -17.620 -22.558 1.00 89.31 241 GLY A N 1
ATOM 1821 C CA . GLY A 1 241 ? -43.133 -17.231 -22.134 1.00 89.31 241 GLY A CA 1
ATOM 1822 C C . GLY A 1 241 ? -43.546 -15.805 -22.522 1.00 89.31 241 GLY A C 1
ATOM 1823 O O . GLY A 1 241 ? -44.545 -15.309 -22.015 1.00 89.31 241 GLY A O 1
ATOM 1824 N N . VAL A 1 242 ? -42.788 -15.150 -23.406 1.00 89.81 242 VAL A N 1
ATOM 1825 C CA . VAL A 1 242 ? -43.073 -13.830 -23.988 1.00 89.81 242 VAL A CA 1
ATOM 1826 C C . VAL A 1 242 ? -42.488 -13.775 -25.401 1.00 89.81 242 VAL A C 1
ATOM 1828 O O . VAL A 1 242 ? -41.477 -14.429 -25.672 1.00 89.81 242 VAL A O 1
ATOM 1831 N N . ARG A 1 243 ? -43.136 -13.046 -26.317 1.00 90.38 243 ARG A N 1
ATOM 1832 C CA . ARG A 1 243 ? -42.599 -12.816 -27.666 1.00 90.38 243 ARG A CA 1
ATOM 1833 C C . ARG A 1 243 ? -41.342 -11.962 -27.577 1.00 90.38 243 ARG A C 1
ATOM 1835 O O . ARG A 1 243 ? -41.275 -11.074 -26.734 1.00 90.38 243 ARG A O 1
ATOM 1842 N N . ALA A 1 244 ? -40.386 -12.192 -28.474 1.00 89.81 244 ALA A N 1
ATOM 1843 C CA . ALA A 1 244 ? -39.166 -11.393 -28.531 1.00 89.81 244 ALA A CA 1
ATOM 1844 C C . ALA A 1 244 ? -39.490 -9.888 -28.582 1.00 89.81 244 ALA A C 1
ATOM 1846 O O . ALA A 1 244 ? -39.060 -9.171 -27.689 1.00 89.81 244 ALA A O 1
ATOM 1847 N N . ASP A 1 245 ? -40.358 -9.450 -29.501 1.00 92.75 245 ASP A N 1
ATOM 1848 C CA . ASP A 1 245 ? -40.776 -8.042 -29.686 1.00 92.75 245 ASP A CA 1
ATOM 1849 C C . ASP A 1 245 ? -41.387 -7.361 -28.442 1.00 92.75 245 ASP A C 1
ATOM 1851 O O . ASP A 1 245 ? -41.537 -6.137 -28.401 1.00 92.75 245 ASP A O 1
ATOM 1855 N N . ASP A 1 246 ? -41.784 -8.147 -27.439 1.00 91.56 246 ASP A N 1
ATOM 1856 C CA . ASP A 1 246 ? -42.352 -7.662 -26.180 1.00 91.56 246 ASP A CA 1
ATOM 1857 C C . ASP A 1 246 ? -41.321 -7.617 -25.041 1.00 91.56 246 ASP A C 1
ATOM 1859 O O . ASP A 1 246 ? -41.653 -7.188 -23.935 1.00 91.56 246 ASP A O 1
ATOM 1863 N N . VAL A 1 247 ? -40.077 -8.037 -25.286 1.00 92.44 247 VAL A N 1
ATOM 1864 C CA . VAL A 1 247 ? -38.943 -7.902 -24.365 1.00 92.44 247 VAL A CA 1
ATOM 1865 C C . VAL A 1 247 ? -38.243 -6.573 -24.628 1.00 92.44 247 VAL A C 1
ATOM 1867 O O . VAL A 1 247 ? -37.776 -6.315 -25.737 1.00 92.44 247 VAL A O 1
ATOM 1870 N N . PHE A 1 248 ? -38.121 -5.739 -23.596 1.00 93.88 248 PHE A N 1
ATOM 1871 C CA . PHE A 1 248 ? -37.383 -4.476 -23.677 1.00 93.88 248 PHE A CA 1
ATOM 1872 C C . PHE A 1 248 ? -35.935 -4.624 -23.231 1.00 93.88 248 PHE A C 1
ATOM 1874 O O . PHE A 1 248 ? -35.036 -4.120 -23.903 1.00 93.88 248 PHE A O 1
ATOM 1881 N N . ALA A 1 249 ? -35.708 -5.303 -22.108 1.00 94.75 249 ALA A N 1
ATOM 1882 C CA . ALA A 1 249 ? -34.370 -5.543 -21.594 1.00 94.75 249 ALA A CA 1
ATOM 1883 C C . ALA A 1 249 ? -34.363 -6.621 -20.509 1.00 94.75 249 ALA A C 1
ATOM 1885 O O . ALA A 1 249 ? -35.370 -6.902 -19.853 1.00 94.75 249 ALA A O 1
ATOM 1886 N N . ILE A 1 250 ? -33.167 -7.148 -20.271 1.00 94.56 250 ILE A N 1
ATOM 1887 C CA . ILE A 1 250 ? -32.805 -7.767 -18.998 1.00 94.56 250 ILE A CA 1
ATOM 1888 C C . ILE A 1 250 ? -31.694 -6.929 -18.403 1.00 94.56 250 ILE A C 1
ATOM 1890 O O . ILE A 1 250 ? -30.711 -6.630 -19.090 1.00 94.56 250 ILE A O 1
ATOM 1894 N N . VAL A 1 251 ? -31.860 -6.557 -17.143 1.00 95.25 251 VAL A N 1
ATOM 1895 C CA . VAL A 1 251 ? -30.968 -5.628 -16.459 1.00 95.25 251 VAL A CA 1
ATOM 1896 C C . VAL A 1 251 ? -30.489 -6.207 -15.137 1.00 95.25 251 VAL A C 1
ATOM 1898 O O . VAL A 1 251 ? -31.162 -7.038 -14.520 1.00 95.25 251 VAL A O 1
ATOM 1901 N N . LEU A 1 252 ? -29.304 -5.758 -14.743 1.00 95.06 252 LEU A N 1
ATOM 1902 C CA . LEU A 1 252 ? -28.800 -5.828 -13.387 1.00 95.06 252 LEU A CA 1
ATOM 1903 C C . LEU A 1 252 ? -29.103 -4.478 -12.732 1.00 95.06 252 LEU A C 1
ATOM 1905 O O . LEU A 1 252 ? -28.668 -3.441 -13.239 1.00 95.06 252 LEU A O 1
ATOM 1909 N N . SER A 1 253 ? -29.873 -4.487 -11.656 1.00 94.19 253 SER A N 1
ATOM 1910 C CA . SER A 1 253 ? -30.243 -3.299 -10.889 1.00 94.19 253 SER A CA 1
ATOM 1911 C C . SER A 1 253 ? -29.700 -3.375 -9.467 1.00 94.19 253 SER A C 1
ATOM 1913 O O . SER A 1 253 ? -29.299 -4.439 -8.993 1.00 94.19 253 SER A O 1
ATOM 1915 N N . THR A 1 254 ? -29.682 -2.230 -8.800 1.00 93.81 254 THR A N 1
ATOM 1916 C CA . THR A 1 254 ? -29.283 -2.052 -7.399 1.00 93.81 254 THR A CA 1
ATOM 1917 C C . THR A 1 254 ? -30.068 -0.881 -6.808 1.00 93.81 254 THR A C 1
ATOM 1919 O O . THR A 1 254 ? -30.900 -0.298 -7.507 1.00 93.81 254 THR A O 1
ATOM 1922 N N . ASN A 1 255 ? -29.776 -0.504 -5.567 1.00 91.81 255 ASN A N 1
ATOM 1923 C CA . ASN A 1 255 ? -30.265 0.728 -4.959 1.00 91.81 255 ASN A CA 1
ATOM 1924 C C . ASN A 1 255 ? -29.130 1.745 -4.757 1.00 91.81 255 ASN A C 1
ATOM 1926 O O . ASN A 1 255 ? -27.967 1.354 -4.658 1.00 91.81 255 ASN A O 1
ATOM 1930 N N . ASP A 1 256 ? -29.470 3.034 -4.729 1.00 90.38 256 ASP A N 1
ATOM 1931 C CA . ASP A 1 256 ? -28.576 4.105 -4.272 1.00 90.38 256 ASP A CA 1
ATOM 1932 C C . ASP A 1 256 ? -28.564 4.227 -2.736 1.00 90.38 256 ASP A C 1
ATOM 1934 O O . ASP A 1 256 ? -29.207 3.440 -2.035 1.00 90.38 256 ASP A O 1
ATOM 1938 N N . GLU A 1 257 ? -27.825 5.206 -2.207 1.00 86.75 257 GLU A N 1
ATOM 1939 C CA . GLU A 1 257 ? -27.694 5.440 -0.761 1.00 86.75 257 GLU A CA 1
ATOM 1940 C C . GLU A 1 257 ? -29.038 5.768 -0.083 1.00 86.75 257 GLU A C 1
ATOM 1942 O O . GLU A 1 257 ? -29.238 5.430 1.083 1.00 86.75 257 GLU A O 1
ATOM 1947 N N . GLU A 1 258 ? -29.996 6.361 -0.808 1.00 92.31 258 GLU A N 1
ATOM 1948 C CA . GLU A 1 258 ? -31.358 6.605 -0.317 1.00 92.31 258 GLU A CA 1
ATOM 1949 C C . GLU A 1 258 ? -32.314 5.418 -0.535 1.00 92.31 258 GLU A C 1
ATOM 1951 O O . GLU A 1 258 ? -33.517 5.519 -0.273 1.00 92.31 258 GLU A O 1
ATOM 1956 N N . GLY A 1 259 ? -31.806 4.279 -1.014 1.00 88.12 259 GLY A N 1
ATOM 1957 C CA . GLY A 1 259 ? -32.582 3.064 -1.241 1.00 88.12 259 GLY A CA 1
ATOM 1958 C C . GLY A 1 259 ? -33.432 3.083 -2.516 1.00 88.12 259 GLY A C 1
ATOM 1959 O O . GLY A 1 259 ? -34.300 2.222 -2.685 1.00 88.12 259 GLY A O 1
ATOM 1960 N N . ARG A 1 260 ? -33.222 4.041 -3.425 1.00 90.31 260 ARG A N 1
ATOM 1961 C CA . ARG A 1 260 ? -33.971 4.150 -4.684 1.00 90.31 260 ARG A CA 1
ATOM 1962 C C . ARG A 1 260 ? -33.359 3.221 -5.737 1.00 90.31 260 ARG A C 1
ATOM 1964 O O . ARG A 1 260 ? -32.143 3.233 -5.929 1.00 90.31 260 ARG A O 1
ATOM 1971 N N . PRO A 1 261 ? -34.171 2.428 -6.458 1.00 89.19 261 PRO A N 1
ATOM 1972 C CA . PRO A 1 261 ? -33.648 1.477 -7.426 1.00 89.19 261 PRO A CA 1
ATOM 1973 C C . PRO A 1 261 ? -33.158 2.170 -8.702 1.00 89.19 261 PRO A C 1
ATOM 1975 O O . PRO A 1 261 ? -33.867 3.000 -9.273 1.00 89.19 261 PRO A O 1
ATOM 1978 N N . TYR A 1 262 ? -32.005 1.747 -9.214 1.00 92.19 262 TYR A N 1
ATOM 1979 C CA . TYR A 1 262 ? -31.499 2.144 -10.528 1.00 92.19 262 TYR A CA 1
ATOM 1980 C C . TYR A 1 262 ? -30.895 0.960 -11.292 1.00 92.19 262 TYR A C 1
ATOM 1982 O O . TYR A 1 262 ? -30.628 -0.110 -10.741 1.00 92.19 262 TYR A O 1
ATOM 1990 N N . ILE A 1 263 ? -30.726 1.136 -12.604 1.00 94.12 263 ILE A N 1
ATOM 1991 C CA . ILE A 1 263 ? -30.125 0.131 -13.485 1.00 94.12 263 ILE A CA 1
ATOM 1992 C C . ILE A 1 263 ? -28.609 0.325 -13.488 1.00 94.12 263 ILE A C 1
ATOM 1994 O O . ILE A 1 263 ? -28.131 1.340 -13.986 1.00 94.12 263 ILE A O 1
ATOM 1998 N N . GLU A 1 264 ? -27.866 -0.672 -13.011 1.00 95.00 264 GLU A N 1
ATOM 1999 C CA . GLU A 1 264 ? -26.400 -0.676 -13.073 1.00 95.00 264 GLU A CA 1
ATOM 2000 C C . GLU A 1 264 ? -25.912 -1.048 -14.477 1.00 95.00 264 GLU A C 1
ATOM 2002 O O . GLU A 1 264 ? -25.082 -0.374 -15.091 1.00 95.00 264 GLU A O 1
ATOM 2007 N N . ARG A 1 265 ? -26.429 -2.166 -15.006 1.00 94.88 265 ARG A N 1
ATOM 2008 C CA . ARG A 1 265 ? -25.989 -2.744 -16.280 1.00 94.88 265 ARG A CA 1
ATOM 2009 C C . ARG A 1 265 ? -27.179 -3.272 -17.064 1.00 94.88 265 ARG A C 1
ATOM 2011 O O . ARG A 1 265 ? -28.025 -3.999 -16.544 1.00 94.88 265 ARG A O 1
ATOM 2018 N N . ARG A 1 266 ? -27.202 -3.000 -18.368 1.00 95.19 266 ARG A N 1
ATOM 2019 C CA . ARG A 1 266 ? -28.118 -3.661 -19.305 1.00 95.19 266 ARG A CA 1
ATOM 2020 C C . ARG A 1 266 ? -27.443 -4.901 -19.891 1.00 95.19 266 ARG A C 1
ATOM 2022 O O . ARG A 1 266 ? -26.462 -4.773 -20.614 1.00 95.19 266 ARG A O 1
ATOM 2029 N N . LEU A 1 267 ? -27.993 -6.085 -19.622 1.00 95.31 267 LEU A N 1
ATOM 2030 C CA . LEU A 1 267 ? -27.446 -7.366 -20.092 1.00 95.31 267 LEU A CA 1
ATOM 2031 C C . LEU A 1 267 ? -27.978 -7.776 -21.475 1.00 95.31 267 LEU A C 1
ATOM 2033 O O . LEU A 1 267 ? -27.338 -8.533 -22.197 1.00 95.31 267 LEU A O 1
ATOM 2037 N N . SER A 1 268 ? -29.169 -7.305 -21.854 1.00 94.81 268 SER A N 1
ATOM 2038 C CA . SER A 1 268 ? -29.720 -7.486 -23.205 1.00 94.81 268 SER A CA 1
ATOM 2039 C C . SER A 1 268 ? -30.585 -6.298 -23.619 1.00 94.81 268 SER A C 1
ATOM 2041 O O . SER A 1 268 ? -31.163 -5.618 -22.770 1.00 94.81 268 SER A O 1
ATOM 2043 N N . GLY A 1 269 ? -30.622 -6.030 -24.925 1.00 90.44 269 GLY A N 1
ATOM 2044 C CA . GLY A 1 269 ? -31.439 -4.984 -25.541 1.00 90.44 269 GLY A CA 1
ATOM 2045 C C . GLY A 1 269 ? -32.840 -5.458 -25.954 1.00 90.44 269 GLY A C 1
ATOM 2046 O O . GLY A 1 269 ? -33.209 -6.606 -25.691 1.00 90.44 269 GLY A O 1
ATOM 2047 N N . PRO A 1 270 ? -33.614 -4.587 -26.623 1.00 92.81 270 PRO A N 1
ATOM 2048 C CA . PRO A 1 270 ? -34.983 -4.889 -27.018 1.00 92.81 270 PRO A CA 1
ATOM 2049 C C . PRO A 1 270 ? -35.030 -6.008 -28.055 1.00 92.81 270 PRO A C 1
ATOM 2051 O O . PRO A 1 270 ? -34.144 -6.130 -28.898 1.00 92.81 270 PRO A O 1
ATOM 2054 N N . SER A 1 271 ? -36.096 -6.802 -28.022 1.00 92.44 271 SER A N 1
ATOM 2055 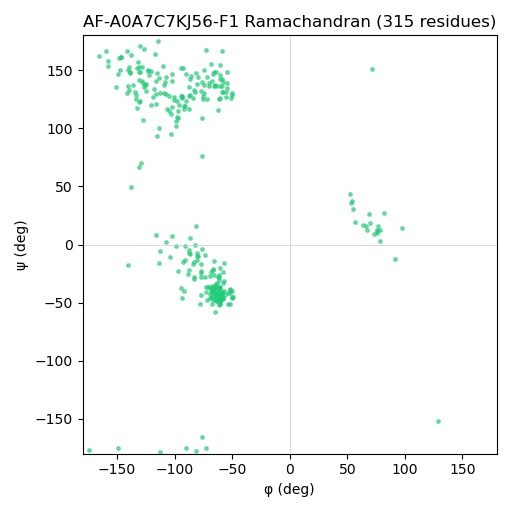C CA . SER A 1 271 ? -36.320 -7.922 -28.945 1.00 92.44 271 SER A CA 1
ATOM 2056 C C . SER A 1 271 ? -35.304 -9.067 -28.867 1.00 92.44 271 SER A C 1
ATOM 2058 O O . SER A 1 271 ? -35.244 -9.909 -29.760 1.00 92.44 271 SER A O 1
ATOM 2060 N N . ILE A 1 272 ? -34.526 -9.151 -27.781 1.00 88.69 272 ILE A N 1
ATOM 2061 C CA . ILE A 1 272 ? -33.538 -10.214 -27.575 1.00 88.69 272 ILE A CA 1
ATOM 2062 C C . ILE A 1 272 ? -34.067 -11.251 -26.577 1.00 88.69 272 ILE A C 1
ATOM 2064 O O . ILE A 1 272 ? -34.179 -10.994 -25.381 1.00 88.69 272 ILE A O 1
ATOM 2068 N N . SER A 1 273 ? -34.340 -12.467 -27.059 1.00 88.12 273 SER A N 1
ATOM 2069 C CA . SER A 1 273 ? -34.759 -13.602 -26.218 1.00 88.12 273 SER A CA 1
ATOM 2070 C C . SER A 1 273 ? -33.595 -14.466 -25.714 1.00 88.12 273 SER A C 1
ATOM 2072 O O . SER A 1 273 ? -33.778 -15.292 -24.819 1.00 88.12 273 SER A O 1
ATOM 2074 N N . SER A 1 274 ? -32.393 -14.298 -26.266 1.00 93.31 274 SER A N 1
ATOM 2075 C CA . SER A 1 274 ? -31.169 -14.946 -25.788 1.00 93.31 274 SER A CA 1
ATOM 2076 C C . SER A 1 274 ? -29.950 -14.087 -26.080 1.00 93.31 274 SER A C 1
ATOM 2078 O O . SER A 1 274 ? -29.799 -13.604 -27.199 1.00 93.31 274 SER A O 1
ATOM 2080 N N . ALA A 1 275 ? -29.063 -13.949 -25.103 1.00 94.31 275 ALA A N 1
ATOM 2081 C CA . ALA A 1 275 ? -27.814 -13.210 -25.241 1.00 94.31 275 ALA A CA 1
ATOM 2082 C C . ALA A 1 275 ? -26.724 -13.860 -24.393 1.00 94.31 275 ALA A C 1
ATOM 2084 O O . ALA A 1 275 ? -27.008 -14.597 -23.448 1.00 94.31 275 ALA A O 1
ATOM 2085 N N . GLN A 1 276 ? -25.477 -13.549 -24.705 1.00 97.19 276 GLN A N 1
ATOM 2086 C CA . GLN A 1 276 ? -24.348 -13.856 -23.845 1.00 97.19 276 GLN A CA 1
ATOM 2087 C C . GLN A 1 276 ? -23.378 -12.687 -23.863 1.00 97.19 276 GLN A C 1
ATOM 2089 O O . GLN A 1 276 ? -23.308 -11.954 -24.849 1.00 97.19 276 GLN A O 1
ATOM 2094 N N . GLY A 1 277 ? -22.627 -12.534 -22.788 1.00 96.88 277 GLY A N 1
ATOM 2095 C CA . GLY A 1 277 ? -21.646 -11.475 -22.679 1.00 96.88 277 GLY A CA 1
ATOM 2096 C C . GLY A 1 277 ? -20.829 -11.608 -21.413 1.00 96.88 277 GLY A C 1
ATOM 2097 O O . GLY A 1 277 ? -20.993 -12.553 -20.637 1.00 96.88 277 GLY A O 1
ATOM 2098 N N . THR A 1 278 ? -19.956 -10.633 -21.225 1.00 97.56 278 THR A N 1
ATOM 2099 C CA . THR A 1 278 ? -19.030 -10.581 -20.107 1.00 97.56 278 THR A CA 1
ATOM 2100 C C . THR A 1 278 ? -18.947 -9.151 -19.610 1.00 97.56 278 THR A C 1
ATOM 2102 O O . THR A 1 278 ? -18.812 -8.230 -20.412 1.00 97.56 278 THR A O 1
ATOM 2105 N N . LEU A 1 279 ? -19.046 -8.977 -18.296 1.00 96.44 279 LEU A N 1
ATOM 2106 C CA . LEU A 1 279 ? -18.795 -7.713 -17.614 1.00 96.44 279 LEU A CA 1
ATOM 2107 C C . LEU A 1 279 ? -17.474 -7.812 -16.854 1.00 96.44 279 LEU A C 1
ATOM 2109 O O . LEU A 1 279 ? -17.172 -8.869 -16.295 1.00 96.44 279 LEU A O 1
ATOM 2113 N N . THR A 1 280 ? -16.727 -6.714 -16.804 1.00 95.12 280 THR A N 1
ATOM 2114 C CA . THR A 1 280 ? -15.603 -6.550 -15.880 1.00 95.12 280 THR A CA 1
ATOM 2115 C C . THR A 1 280 ? -16.063 -5.612 -14.783 1.00 95.12 280 THR A C 1
ATOM 2117 O O . THR A 1 280 ? -16.371 -4.461 -15.073 1.00 95.12 280 THR A O 1
ATOM 2120 N N . LEU A 1 281 ? -16.145 -6.127 -13.561 1.00 92.50 281 LEU A N 1
ATOM 2121 C CA . LEU A 1 281 ? -16.598 -5.379 -12.398 1.00 92.50 281 LEU A CA 1
ATOM 2122 C C . LEU A 1 281 ? -15.419 -4.644 -11.756 1.00 92.50 281 LEU A C 1
ATOM 2124 O O . LEU A 1 281 ? -14.339 -5.237 -11.572 1.00 92.50 281 LEU A O 1
ATOM 2128 N N . ASP A 1 282 ? -15.628 -3.381 -11.402 1.00 88.44 282 ASP A N 1
ATOM 2129 C CA . ASP A 1 282 ? -14.715 -2.641 -10.529 1.00 88.44 282 ASP A CA 1
ATOM 2130 C C . ASP A 1 282 ? -14.809 -3.125 -9.066 1.00 88.44 282 ASP A C 1
ATOM 2132 O O . ASP A 1 282 ? -15.426 -4.151 -8.777 1.00 88.44 282 ASP A O 1
ATOM 2136 N N . THR A 1 283 ? -14.100 -2.469 -8.147 1.00 83.62 283 THR A N 1
ATOM 2137 C CA . THR A 1 283 ? -14.064 -2.877 -6.734 1.00 83.62 283 THR A CA 1
ATOM 2138 C C . THR A 1 283 ? -15.443 -2.792 -6.084 1.00 83.62 283 THR A C 1
ATOM 2140 O O . THR A 1 283 ? -15.893 -3.778 -5.502 1.00 83.62 283 THR A O 1
ATOM 2143 N N . ASP A 1 284 ? -16.131 -1.664 -6.246 1.00 85.44 284 ASP A N 1
ATOM 2144 C CA . ASP A 1 284 ? -17.411 -1.391 -5.590 1.00 85.44 284 ASP A CA 1
ATOM 2145 C C . ASP A 1 284 ? -18.510 -2.308 -6.149 1.00 85.44 284 ASP A C 1
ATOM 2147 O O . ASP A 1 284 ? -19.313 -2.876 -5.405 1.00 85.44 284 ASP A O 1
ATOM 2151 N N . GLU A 1 285 ? -18.511 -2.545 -7.465 1.00 91.38 285 GLU A N 1
ATOM 2152 C CA . GLU A 1 285 ? -19.413 -3.502 -8.105 1.00 91.38 285 GLU A CA 1
ATOM 2153 C C . GLU A 1 285 ? -19.177 -4.940 -7.618 1.00 91.38 285 GLU A C 1
ATOM 2155 O O . GLU A 1 285 ? -20.134 -5.704 -7.463 1.00 91.38 285 GLU A O 1
ATOM 2160 N N . ARG A 1 286 ? -17.922 -5.347 -7.381 1.00 89.88 286 ARG A N 1
ATOM 2161 C CA . ARG A 1 286 ? -17.624 -6.682 -6.831 1.00 89.88 286 ARG A CA 1
ATOM 2162 C C . ARG A 1 286 ? -18.138 -6.821 -5.409 1.00 89.88 286 ARG A C 1
ATOM 2164 O O . ARG A 1 286 ? -18.777 -7.829 -5.116 1.00 89.88 286 ARG A O 1
ATOM 2171 N N . GLU A 1 287 ? -17.887 -5.830 -4.557 1.00 86.81 287 GLU A N 1
ATOM 2172 C CA . GLU A 1 287 ? -18.360 -5.836 -3.170 1.00 86.81 287 GLU A CA 1
ATOM 2173 C C . GLU A 1 287 ? -19.884 -5.958 -3.125 1.00 86.81 287 GLU A C 1
ATOM 2175 O O . GLU A 1 287 ? -20.408 -6.848 -2.457 1.00 86.81 287 GLU A O 1
ATOM 2180 N N . ARG A 1 288 ? -20.590 -5.176 -3.949 1.00 90.00 288 ARG A N 1
ATOM 2181 C CA . ARG A 1 288 ? -22.051 -5.243 -4.083 1.00 90.00 288 ARG A CA 1
ATOM 2182 C C . ARG A 1 288 ? -22.563 -6.572 -4.637 1.00 90.00 288 ARG A C 1
ATOM 2184 O O . ARG A 1 288 ? -23.619 -7.057 -4.229 1.00 90.00 288 ARG A O 1
ATOM 2191 N N . LEU A 1 289 ? -21.849 -7.196 -5.577 1.00 92.31 289 LEU A N 1
ATOM 2192 C CA . LEU A 1 289 ? -22.198 -8.540 -6.050 1.00 92.31 289 LEU A CA 1
ATOM 2193 C C . LEU A 1 289 ? -22.066 -9.576 -4.930 1.00 92.31 289 LEU A C 1
ATOM 2195 O O . LEU A 1 289 ? -22.918 -10.456 -4.803 1.00 92.31 289 LEU A O 1
ATOM 2199 N N . GLU A 1 290 ? -20.994 -9.494 -4.146 1.00 88.62 290 GLU A N 1
ATOM 2200 C CA . GLU A 1 290 ? -20.676 -10.451 -3.086 1.00 88.62 290 GLU A CA 1
ATOM 2201 C C . GLU A 1 290 ? -21.528 -10.244 -1.822 1.00 88.62 290 GLU A C 1
ATOM 2203 O O . GLU A 1 290 ? -21.833 -11.226 -1.144 1.00 88.62 290 GLU A O 1
ATOM 2208 N N . SER A 1 291 ? -21.996 -9.020 -1.557 1.00 89.25 291 SER A N 1
ATOM 2209 C CA . SER A 1 291 ? -22.987 -8.702 -0.516 1.00 89.25 291 SER A CA 1
ATOM 2210 C C . SER A 1 291 ? -24.433 -8.996 -0.945 1.00 89.25 291 SER A C 1
ATOM 2212 O O . SER A 1 291 ? -25.336 -9.063 -0.108 1.00 89.25 291 SER A O 1
ATOM 2214 N N . GLY A 1 292 ? -24.668 -9.224 -2.243 1.00 91.69 292 GLY A N 1
ATOM 2215 C CA . GLY A 1 292 ? -25.986 -9.529 -2.798 1.00 91.69 292 GLY A CA 1
ATOM 2216 C C . GLY A 1 292 ? -26.857 -8.298 -3.041 1.00 91.69 292 GLY A C 1
ATOM 2217 O O . GLY A 1 292 ? -28.081 -8.392 -3.025 1.00 91.69 292 GLY A O 1
ATOM 2218 N N . GLU A 1 293 ? -26.266 -7.140 -3.280 1.00 93.56 293 GLU A N 1
ATOM 2219 C CA . GLU A 1 293 ? -26.997 -5.903 -3.569 1.00 93.56 293 GLU A CA 1
ATOM 2220 C C . GLU A 1 293 ? -27.471 -5.802 -5.025 1.00 93.56 293 GLU A C 1
ATOM 2222 O O . GLU A 1 293 ? -28.252 -4.918 -5.374 1.00 93.56 293 GLU A O 1
ATOM 2227 N N . PHE A 1 294 ? -27.060 -6.739 -5.880 1.00 95.25 294 PHE A N 1
ATOM 2228 C CA . PHE A 1 294 ? -27.546 -6.824 -7.250 1.00 95.25 294 PHE A CA 1
ATOM 2229 C C . PHE A 1 294 ? -28.837 -7.627 -7.399 1.00 95.25 294 PHE A C 1
ATOM 2231 O O . PHE A 1 294 ? -29.005 -8.701 -6.820 1.00 95.25 294 PHE A O 1
ATOM 2238 N N . TYR A 1 295 ? -29.708 -7.164 -8.296 1.00 94.69 295 TYR A N 1
ATOM 2239 C CA . TYR A 1 295 ? -30.971 -7.810 -8.639 1.00 94.69 295 TYR A CA 1
ATOM 2240 C C . TYR A 1 295 ? -31.116 -7.990 -10.149 1.00 94.69 295 TYR A C 1
ATOM 2242 O O . TYR A 1 295 ? -30.744 -7.134 -10.948 1.00 94.69 295 TYR A O 1
ATOM 2250 N N . LEU A 1 296 ? -31.671 -9.131 -10.551 1.00 95.38 296 LEU A N 1
ATOM 2251 C CA . LEU A 1 296 ? -32.010 -9.434 -11.934 1.00 95.38 296 LEU A CA 1
ATOM 2252 C C . LEU A 1 296 ? -33.463 -9.056 -12.208 1.00 95.38 296 LEU A C 1
ATOM 2254 O O . LEU A 1 296 ? -34.369 -9.592 -11.559 1.00 95.38 296 LEU A O 1
ATOM 2258 N N . GLU A 1 297 ? -33.679 -8.241 -13.238 1.00 94.12 297 GLU A N 1
ATOM 2259 C CA . GLU A 1 297 ? -35.010 -7.797 -13.655 1.00 94.12 297 GLU A CA 1
ATOM 2260 C C . GLU A 1 297 ? -35.261 -8.059 -15.147 1.00 94.12 297 GLU A C 1
ATOM 2262 O O . GLU A 1 297 ? -34.385 -7.868 -15.994 1.00 94.12 297 GLU A O 1
ATOM 2267 N N . LEU A 1 298 ? -36.479 -8.508 -15.467 1.00 93.56 298 LEU A N 1
ATOM 2268 C CA . LEU A 1 298 ? -36.978 -8.675 -16.834 1.00 93.56 298 LEU A CA 1
ATOM 2269 C C . LEU A 1 298 ? -37.999 -7.570 -17.126 1.00 93.56 298 LEU A C 1
ATOM 2271 O O . LEU A 1 298 ? -39.059 -7.531 -16.501 1.00 93.56 298 LEU A O 1
ATOM 2275 N N . MET A 1 299 ? -37.686 -6.713 -18.097 1.00 92.69 299 MET A N 1
ATOM 2276 C CA . MET A 1 299 ? -38.538 -5.607 -18.535 1.00 92.69 299 MET A CA 1
ATOM 2277 C C . MET A 1 299 ? -39.260 -6.008 -19.821 1.00 92.69 299 MET A C 1
ATOM 2279 O O . MET A 1 299 ? -38.632 -6.395 -20.812 1.00 92.69 299 MET A O 1
ATOM 2283 N N . THR A 1 300 ? -40.587 -5.921 -19.809 1.00 92.12 300 THR A N 1
ATOM 2284 C CA . THR A 1 300 ? -41.443 -6.293 -20.946 1.00 92.12 300 THR A CA 1
ATOM 2285 C C . THR A 1 300 ? -42.434 -5.184 -21.263 1.00 92.12 300 THR A C 1
ATOM 2287 O O . THR A 1 300 ? -42.612 -4.266 -20.467 1.00 92.12 300 THR A O 1
ATOM 2290 N N . ARG A 1 301 ? -43.147 -5.295 -22.387 1.00 90.44 301 ARG A N 1
ATOM 2291 C CA . ARG A 1 301 ? -44.213 -4.355 -22.762 1.00 90.44 301 ARG A CA 1
ATOM 2292 C C . ARG A 1 301 ? -45.253 -4.131 -21.656 1.00 90.44 301 ARG A C 1
ATOM 2294 O O . ARG A 1 301 ? -45.690 -3.002 -21.471 1.00 90.44 301 ARG A O 1
ATOM 2301 N N . ASN A 1 302 ? -45.630 -5.176 -20.915 1.00 87.12 302 ASN A N 1
ATOM 2302 C CA . ASN A 1 302 ? -46.639 -5.075 -19.847 1.00 87.12 302 ASN A CA 1
ATOM 2303 C C . ASN A 1 302 ? -46.043 -4.674 -18.495 1.00 87.12 302 ASN A C 1
ATOM 2305 O O . ASN A 1 302 ? -46.747 -4.152 -17.637 1.00 87.12 302 ASN A O 1
ATOM 2309 N N . HIS A 1 303 ? -44.742 -4.900 -18.316 1.00 88.31 303 HIS A N 1
ATOM 2310 C CA . HIS A 1 303 ? -44.001 -4.548 -17.111 1.00 88.31 303 HIS A CA 1
ATOM 2311 C C . HIS A 1 303 ? -42.746 -3.761 -17.499 1.00 88.31 303 HIS A C 1
ATOM 2313 O O . HIS A 1 303 ? -41.631 -4.288 -17.403 1.00 88.31 303 HIS A O 1
ATOM 2319 N N . PRO A 1 304 ? -42.913 -2.510 -17.971 1.00 87.12 304 PRO A N 1
ATOM 2320 C CA . PRO A 1 304 ? -41.815 -1.720 -18.516 1.00 87.12 304 PRO A CA 1
ATOM 2321 C C . PRO A 1 304 ? -40.771 -1.353 -17.464 1.00 87.12 304 PRO A C 1
ATOM 2323 O O . PRO A 1 304 ? -39.641 -1.089 -17.837 1.00 87.12 304 PRO A O 1
ATOM 2326 N N . PHE A 1 305 ? -41.119 -1.381 -16.175 1.00 84.25 305 PHE A N 1
ATOM 2327 C CA . PHE A 1 305 ? -40.208 -1.103 -15.059 1.00 84.25 305 PHE A CA 1
ATOM 2328 C C . PHE A 1 305 ? -39.715 -2.365 -14.337 1.00 84.25 305 PHE A C 1
ATOM 2330 O O . PHE A 1 305 ? -39.071 -2.251 -13.303 1.00 84.25 305 PHE A O 1
ATOM 2337 N N . GLY A 1 306 ? -40.029 -3.557 -14.861 1.00 80.50 306 GLY A N 1
ATOM 2338 C CA . GLY A 1 306 ? -39.765 -4.821 -14.174 1.00 80.50 306 GLY A CA 1
ATOM 2339 C C . GLY A 1 306 ? -40.688 -5.044 -12.968 1.00 80.50 306 GLY A C 1
ATOM 2340 O O . GLY A 1 306 ? -41.204 -4.113 -12.357 1.00 80.50 306 GLY A O 1
ATOM 2341 N N . THR A 1 307 ? -40.963 -6.308 -12.642 1.00 69.50 307 THR A N 1
ATOM 2342 C CA . THR A 1 307 ? -41.752 -6.672 -11.441 1.00 69.50 307 THR A CA 1
ATOM 2343 C C . THR A 1 307 ? -41.222 -7.902 -10.708 1.00 69.50 307 THR A C 1
ATOM 2345 O O . THR A 1 307 ? -41.527 -8.096 -9.536 1.00 69.50 307 THR A O 1
ATOM 2348 N N . GLY A 1 308 ? -40.381 -8.714 -11.355 1.00 67.81 308 GLY A N 1
ATOM 2349 C CA . GLY A 1 308 ? -39.641 -9.788 -10.702 1.00 67.81 308 GLY A CA 1
ATOM 2350 C C . GLY A 1 308 ? -38.217 -9.337 -10.397 1.00 67.81 308 GLY A C 1
ATOM 2351 O O . GLY A 1 308 ? -37.398 -9.269 -11.314 1.00 67.81 308 GLY A O 1
ATOM 2352 N N . LYS A 1 309 ? -37.917 -9.069 -9.124 1.00 82.38 309 LYS A N 1
ATOM 2353 C CA . LYS A 1 309 ? -36.557 -8.808 -8.63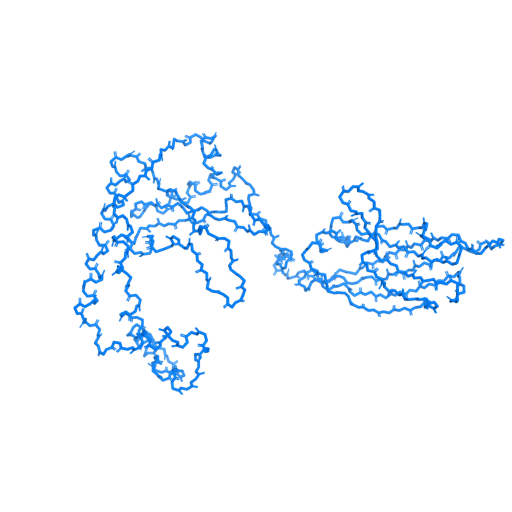6 1.00 82.38 309 LYS A CA 1
ATOM 2354 C C . LYS A 1 309 ? -36.043 -10.053 -7.935 1.00 82.38 309 LYS A C 1
ATOM 2356 O O . LYS A 1 309 ? -36.642 -10.506 -6.966 1.00 82.38 309 LYS A O 1
ATOM 2361 N N . ASN A 1 310 ? -34.969 -10.641 -8.450 1.00 91.25 310 ASN A N 1
ATOM 2362 C CA . ASN A 1 310 ? -34.310 -11.773 -7.801 1.00 91.25 310 ASN A CA 1
ATOM 2363 C C . ASN A 1 310 ? -32.841 -11.448 -7.581 1.00 91.25 310 ASN A C 1
ATOM 2365 O O . ASN A 1 310 ? -32.172 -10.999 -8.509 1.00 91.25 310 ASN A O 1
ATOM 2369 N N . GLN A 1 311 ? -32.362 -11.692 -6.366 1.00 93.50 311 GLN A N 1
ATOM 2370 C CA . GLN A 1 311 ? -30.998 -11.379 -5.961 1.00 93.50 311 GLN A CA 1
ATOM 2371 C C . GLN A 1 311 ? -29.975 -12.139 -6.820 1.00 93.50 311 GLN A C 1
ATOM 2373 O O . GLN A 1 311 ? -30.135 -13.331 -7.114 1.00 93.50 311 GLN A O 1
ATOM 2378 N N . VAL A 1 312 ? -28.923 -11.441 -7.231 1.00 93.69 312 VAL A N 1
ATOM 2379 C CA . VAL A 1 312 ? -27.785 -11.978 -7.974 1.00 93.69 312 VAL A CA 1
ATOM 2380 C C . VAL A 1 312 ? -26.636 -12.116 -6.994 1.00 93.69 312 VAL A C 1
ATOM 2382 O O . VAL A 1 312 ? -25.914 -11.164 -6.740 1.00 93.69 312 VAL A O 1
ATOM 2385 N N . LEU A 1 313 ? -26.492 -13.313 -6.433 1.00 92.25 313 LEU A N 1
ATOM 2386 C CA . LEU A 1 313 ? -25.509 -13.597 -5.394 1.00 92.25 313 LEU A CA 1
ATOM 2387 C C . LEU A 1 313 ? -24.704 -14.856 -5.765 1.00 92.25 313 LEU A C 1
ATOM 2389 O O . LEU A 1 313 ? -25.305 -15.919 -5.983 1.00 92.25 313 LEU A O 1
ATOM 2393 N N . PRO A 1 314 ? -23.362 -14.783 -5.839 1.00 85.75 314 PRO A N 1
ATOM 2394 C CA . PRO A 1 314 ? -22.503 -15.935 -6.081 1.00 85.75 314 PRO A CA 1
ATOM 2395 C C . PRO A 1 314 ? -22.380 -16.793 -4.812 1.00 85.75 314 PRO A C 1
ATOM 2397 O O . PRO A 1 314 ? -21.363 -16.790 -4.126 1.00 85.75 314 PRO A O 1
ATOM 2400 N N . VAL A 1 315 ? -23.417 -17.567 -4.490 1.00 76.00 315 VAL A N 1
ATOM 2401 C CA . VAL A 1 315 ? -23.381 -18.476 -3.333 1.00 76.00 315 VAL A CA 1
ATOM 2402 C C . VAL A 1 315 ? -22.528 -19.705 -3.658 1.00 76.00 315 VAL A C 1
ATOM 2404 O O . VAL A 1 315 ? -22.808 -20.430 -4.619 1.00 76.00 315 VAL A O 1
ATOM 2407 N N . ARG A 1 316 ? -21.520 -19.992 -2.826 1.00 56.53 316 ARG A N 1
ATOM 2408 C CA . ARG A 1 316 ? -20.917 -21.330 -2.759 1.00 56.53 316 ARG A CA 1
ATOM 2409 C C . ARG A 1 316 ? -21.879 -22.235 -1.992 1.00 56.53 316 ARG A C 1
ATOM 2411 O O . ARG A 1 316 ? -22.078 -22.028 -0.801 1.00 56.53 316 ARG A O 1
ATOM 2418 N N . ARG A 1 317 ? -22.524 -23.170 -2.689 1.00 40.88 317 ARG A N 1
ATOM 2419 C CA . ARG A 1 317 ? -23.142 -24.324 -2.024 1.00 40.88 317 ARG A CA 1
ATOM 2420 C C . ARG A 1 317 ? -22.068 -25.297 -1.573 1.00 40.88 317 ARG A C 1
ATOM 2422 O O . ARG A 1 317 ? -21.063 -25.409 -2.312 1.00 40.88 317 ARG A O 1
#

Radius of gyration: 29.72 Å; Cα contacts (8 Å, |Δi|>4): 531; chains: 1; bounding box: 91×44×58 Å

pLDDT: mean 92.72, std 7.58, range [40.88, 98.62]

Foldseek 3Di:
DVVLLVVVPDDDDDDDQPPLVVLLPLLDQQLLPVFVVQQVVQVPDPPRPDRTLVRCLVVVVDDPVCNVVSVSSNPDPDSDDPSNVVSNVSLQVLLCSVVCRCVVVVHFWDKDWQAPDFDDDPPDDRDRGPVSSCVSNVWDKDWAFDADDPNGTTIMITTGGHPCVVVNCVSRVSSCVSDPRDDDALLDDDADVNHADAWFKDKDKWWDQEPVVDPFIKMKIKIWTADSNQQKIKIKIAIDRYQLQFWAFKFKWFADPVRHIDTPDTQDGGSDRIDIDMDRDDRVRSVCQQVQRIWIFTAGNVRNPGDTTDTRHRDDD